Protein AF-H8KCB7-F1 (afdb_monomer_lite)

InterPro domains:
  IPR011990 Tetratricopeptide-like helical domain superfamily [G3DSA:1.25.40.10] (16-241)
  IPR011990 Tetratricopeptide-like helical domain superfamily [SSF48452] (129-213)
  IPR019734 Tetratricopeptide repeat [PF13181] (185-209)

Organism: Rickettsia montanensis (strain OSU 85-930) (NCBI:txid1105114)

Foldseek 3Di:
DDDDDPDDPPDDPPPPPPQAPCVVLVLLVQLLVLLVPDDLVPLVVSVVSNLVSCCVVDPCNVVSVVVVVVVVVVVVVVVVCVVPCVPVVVVVSVVSVVVSVVSNVVSCVCNLVVLLPDADDLPDDLSNLVSNLVSLVPHPPVVSCLVRNLVSLQSNLVVCVVVVVLVSNLVSLVVSCVSPVLPLVSLQVNLVSCVVVVNLVVSLVSCVSVVVVVSNVVSVVSCVVVPPPDPPPPPVCVVVPDDDDPPDPDDDDDDDDD

pLDDT: mean 76.18, std 21.09, range [24.88, 97.31]

Structure (mmCIF, N/CA/C/O backbone):
data_AF-H8KCB7-F1
#
_entry.id   AF-H8KCB7-F1
#
loop_
_atom_site.group_PDB
_atom_site.id
_atom_site.type_symbol
_atom_site.label_atom_id
_atom_site.label_alt_id
_atom_site.label_comp_id
_atom_site.label_asym_id
_atom_site.label_entity_id
_atom_site.label_seq_id
_atom_site.pdbx_PDB_ins_code
_atom_site.Cartn_x
_atom_site.Cartn_y
_atom_site.Cartn_z
_atom_site.occupancy
_atom_site.B_iso_or_equiv
_atom_site.auth_seq_id
_atom_site.auth_comp_id
_atom_site.auth_asym_id
_atom_site.auth_atom_id
_atom_site.pdbx_PDB_model_num
ATOM 1 N N . MET A 1 1 ? -63.007 8.732 10.278 1.00 35.31 1 MET A N 1
ATOM 2 C CA . MET A 1 1 ? -62.219 9.321 9.176 1.00 35.31 1 MET A CA 1
ATOM 3 C C . MET A 1 1 ? -60.780 8.834 9.346 1.00 35.31 1 MET A C 1
ATOM 5 O O . MET A 1 1 ? -60.110 9.285 10.262 1.00 35.31 1 MET A O 1
ATOM 9 N N . ARG A 1 2 ? -60.359 7.793 8.610 1.00 29.31 2 ARG A N 1
ATOM 10 C CA . ARG A 1 2 ? -58.994 7.235 8.692 1.00 29.31 2 ARG A CA 1
ATOM 11 C C . ARG A 1 2 ? -58.095 8.044 7.758 1.00 29.31 2 ARG A C 1
ATOM 13 O O . ARG A 1 2 ? -58.340 8.047 6.557 1.00 29.31 2 ARG A O 1
ATOM 20 N N . VAL A 1 3 ? -57.090 8.722 8.304 1.00 30.75 3 VAL A N 1
ATOM 21 C CA . VAL A 1 3 ? -56.022 9.344 7.513 1.00 30.75 3 VAL A CA 1
ATOM 22 C C . VAL A 1 3 ? -55.030 8.239 7.161 1.00 30.75 3 VAL A C 1
ATOM 24 O O . VAL A 1 3 ? -54.378 7.686 8.042 1.00 30.75 3 VAL A O 1
ATOM 27 N N . ILE A 1 4 ? -54.978 7.863 5.885 1.00 36.44 4 ILE A N 1
ATOM 28 C CA . ILE A 1 4 ? -53.967 6.948 5.351 1.00 36.44 4 ILE A CA 1
ATOM 29 C C . ILE A 1 4 ? -52.733 7.804 5.056 1.00 36.44 4 ILE A C 1
ATOM 31 O O . ILE A 1 4 ? -52.742 8.604 4.123 1.00 36.44 4 ILE A O 1
ATOM 35 N N . LEU A 1 5 ? -51.692 7.678 5.880 1.00 33.16 5 LEU A N 1
ATOM 36 C CA . LEU A 1 5 ? -50.380 8.249 5.588 1.00 33.16 5 LEU A CA 1
ATOM 37 C C . LEU A 1 5 ? -49.670 7.309 4.608 1.00 33.16 5 LEU A C 1
ATOM 39 O O . LEU A 1 5 ? -49.178 6.250 4.993 1.00 33.16 5 LEU A O 1
ATOM 43 N N . ASN A 1 6 ? -49.655 7.684 3.329 1.00 33.78 6 ASN A N 1
ATOM 44 C CA . ASN A 1 6 ? -48.832 7.025 2.320 1.00 33.78 6 ASN A CA 1
ATOM 45 C C . ASN A 1 6 ? -47.356 7.319 2.623 1.00 33.78 6 ASN A C 1
ATOM 47 O O . ASN A 1 6 ? -46.844 8.383 2.277 1.00 33.78 6 ASN A O 1
ATOM 51 N N . HIS A 1 7 ? -46.669 6.380 3.273 1.00 35.25 7 HIS A N 1
ATOM 52 C CA . HIS A 1 7 ? -45.214 6.398 3.363 1.00 35.25 7 HIS A CA 1
ATOM 53 C C . HIS A 1 7 ? -44.632 6.024 1.998 1.00 35.25 7 HIS A C 1
ATOM 55 O O . HIS A 1 7 ? -44.610 4.856 1.620 1.00 35.25 7 HIS A O 1
ATOM 61 N N . ILE A 1 8 ? -44.173 7.027 1.253 1.00 33.31 8 ILE A N 1
ATOM 62 C CA . ILE A 1 8 ? -43.295 6.817 0.102 1.00 33.31 8 ILE A CA 1
ATOM 63 C C . ILE A 1 8 ? -41.908 6.496 0.681 1.00 33.31 8 ILE A C 1
ATOM 65 O O . ILE A 1 8 ? -41.359 7.341 1.394 1.00 33.31 8 ILE A O 1
ATOM 69 N N . PRO A 1 9 ? -41.336 5.302 0.441 1.00 30.08 9 PRO A N 1
ATOM 70 C CA . PRO A 1 9 ? -39.981 5.017 0.876 1.00 30.08 9 PRO A CA 1
ATOM 71 C C . PRO A 1 9 ? -39.029 5.898 0.067 1.00 30.08 9 PRO A C 1
ATOM 73 O O . PRO A 1 9 ? -38.992 5.833 -1.161 1.00 30.08 9 PRO A O 1
ATOM 76 N N . ILE A 1 10 ? -38.280 6.748 0.765 1.00 34.78 10 ILE A N 1
ATOM 77 C CA . ILE A 1 10 ? -37.190 7.523 0.176 1.00 34.78 10 ILE A CA 1
ATOM 78 C C . ILE A 1 10 ? -36.118 6.509 -0.238 1.00 34.78 10 ILE A C 1
ATOM 80 O O . ILE A 1 10 ? -35.413 5.964 0.609 1.00 34.78 10 ILE A O 1
ATOM 84 N N . GLN A 1 11 ? -36.022 6.213 -1.535 1.00 30.20 11 GLN A N 1
ATOM 85 C CA . GLN A 1 11 ? -34.857 5.526 -2.081 1.00 30.20 11 GLN A CA 1
ATOM 86 C C . GLN A 1 11 ? -33.704 6.523 -2.112 1.00 30.20 11 GLN A C 1
ATOM 88 O O . GLN A 1 11 ? -33.702 7.470 -2.898 1.00 30.20 11 GLN A O 1
ATOM 93 N N . TYR A 1 12 ? -32.728 6.314 -1.233 1.00 31.31 12 TYR A N 1
ATOM 94 C CA . TYR A 1 12 ? -31.444 6.984 -1.354 1.00 31.31 12 TYR A CA 1
ATOM 95 C C . TYR A 1 12 ? -30.712 6.408 -2.571 1.00 31.31 12 TYR A C 1
ATOM 97 O O . TYR A 1 12 ? -30.693 5.183 -2.727 1.00 31.31 12 TYR A O 1
ATOM 105 N N . PRO A 1 13 ? -30.111 7.248 -3.433 1.00 29.48 13 PRO A N 1
ATOM 106 C CA . PRO A 1 13 ? -29.207 6.743 -4.452 1.00 29.48 13 PRO A CA 1
ATOM 107 C C . PRO A 1 13 ? -28.098 5.970 -3.739 1.00 29.48 13 PRO A C 1
ATOM 109 O O . PRO A 1 13 ? -27.498 6.478 -2.788 1.00 29.48 13 PRO A O 1
ATOM 112 N N . ALA A 1 14 ? -27.868 4.727 -4.161 1.00 34.78 14 ALA A N 1
ATOM 113 C CA . ALA A 1 14 ? -26.708 3.972 -3.730 1.00 34.78 14 ALA A CA 1
ATOM 114 C C . ALA A 1 14 ? -25.479 4.773 -4.166 1.00 34.78 14 ALA A C 1
ATOM 116 O O . ALA A 1 14 ? -25.129 4.809 -5.342 1.00 34.78 14 ALA A O 1
ATOM 117 N N . ILE A 1 15 ? -24.866 5.482 -3.221 1.00 34.47 15 ILE A N 1
ATOM 118 C CA . ILE A 1 15 ? -23.489 5.918 -3.383 1.00 34.47 15 ILE A CA 1
ATOM 119 C C . ILE A 1 15 ? -22.736 4.599 -3.500 1.00 34.47 15 ILE A C 1
ATOM 121 O O . ILE A 1 15 ? -22.718 3.834 -2.533 1.00 34.47 15 ILE A O 1
ATOM 125 N N . GLU A 1 16 ? -22.192 4.295 -4.678 1.00 35.88 16 GLU A N 1
ATOM 126 C CA . GLU A 1 16 ? -21.156 3.276 -4.816 1.00 35.88 16 GLU A CA 1
ATOM 127 C C . GLU A 1 16 ? -19.992 3.729 -3.931 1.00 35.88 16 GLU A C 1
ATOM 129 O O . GLU A 1 16 ? -19.068 4.419 -4.352 1.00 35.88 16 GLU A O 1
ATOM 134 N N . LYS A 1 17 ? -20.082 3.416 -2.635 1.00 47.12 17 LYS A N 1
ATOM 135 C CA . LYS A 1 17 ? -18.934 3.394 -1.753 1.00 47.12 17 LYS A CA 1
ATOM 136 C C . LYS A 1 17 ? -18.062 2.312 -2.357 1.00 47.12 17 LYS A C 1
ATOM 138 O O . LYS A 1 17 ? -18.394 1.134 -2.255 1.00 47.12 17 LYS A O 1
ATOM 143 N N . THR A 1 18 ? -16.979 2.713 -3.007 1.00 47.78 18 THR A N 1
ATOM 144 C CA . THR A 1 18 ? -15.835 1.832 -3.207 1.00 47.78 18 THR A CA 1
ATOM 145 C C . THR A 1 18 ? -15.478 1.298 -1.825 1.00 47.78 18 THR A C 1
ATOM 147 O O . THR A 1 18 ? -14.988 2.042 -0.973 1.00 47.78 18 THR A O 1
ATOM 150 N N . LEU A 1 19 ? -15.888 0.061 -1.552 1.00 64.69 19 LEU A N 1
ATOM 151 C CA . LEU A 1 19 ? -15.690 -0.576 -0.263 1.00 64.69 19 LEU A CA 1
ATOM 152 C C . LEU A 1 19 ? -14.177 -0.717 -0.090 1.00 64.69 19 LEU A C 1
ATOM 154 O O . LEU A 1 19 ? -13.527 -1.316 -0.947 1.00 64.69 19 LEU A O 1
ATOM 158 N N . SER A 1 20 ? -13.615 -0.102 0.955 1.00 78.25 20 SER A N 1
ATOM 159 C CA . SER A 1 20 ? -12.175 -0.198 1.211 1.00 78.25 20 SER A CA 1
ATOM 160 C C . SER A 1 20 ? -11.787 -1.667 1.320 1.00 78.25 20 SER A C 1
ATOM 162 O O . SER A 1 20 ? -12.493 -2.456 1.951 1.00 78.25 20 SER A O 1
ATOM 164 N N . CYS A 1 21 ? -10.633 -2.026 0.764 1.00 82.00 21 CYS A N 1
ATOM 165 C CA . CYS A 1 21 ? -10.101 -3.378 0.888 1.00 82.00 21 CYS A CA 1
ATOM 166 C C . CYS A 1 21 ? -9.713 -3.729 2.338 1.00 82.00 21 CYS A C 1
ATOM 168 O O . CYS A 1 21 ? -9.466 -4.893 2.646 1.00 82.00 21 CYS A O 1
ATOM 170 N N . PHE A 1 22 ? -9.676 -2.732 3.230 1.00 87.25 22 PHE A N 1
ATOM 171 C CA . PHE A 1 22 ? -9.300 -2.865 4.633 1.00 87.25 22 PHE A CA 1
ATOM 172 C C . PHE A 1 22 ? -10.365 -2.269 5.566 1.00 87.25 22 PHE A C 1
ATOM 174 O O . PHE A 1 22 ? -10.071 -1.425 6.413 1.00 87.25 22 PHE A O 1
ATOM 181 N N . GLU A 1 23 ? -11.615 -2.716 5.436 1.00 82.31 23 GLU A N 1
ATOM 182 C CA . GLU A 1 23 ? -12.752 -2.206 6.219 1.00 82.31 23 GLU A CA 1
ATOM 183 C C . GLU A 1 23 ? -12.512 -2.242 7.743 1.00 82.31 23 GLU A C 1
ATOM 185 O O . GLU A 1 23 ? -12.810 -1.273 8.442 1.00 82.31 23 GLU A O 1
ATOM 190 N N . GLY A 1 24 ? -11.858 -3.291 8.257 1.00 83.06 24 GLY A N 1
ATOM 191 C CA . GLY A 1 24 ? -11.476 -3.370 9.673 1.00 83.06 24 GLY A CA 1
ATOM 192 C C . GLY A 1 24 ? -10.460 -2.301 10.103 1.00 83.06 24 GLY A C 1
ATOM 193 O O . GLY A 1 24 ? -10.573 -1.744 11.195 1.00 83.06 24 GLY A O 1
ATOM 194 N N . LEU A 1 25 ? -9.497 -1.946 9.243 1.00 87.06 25 LEU A N 1
ATOM 195 C CA . LEU A 1 25 ? -8.564 -0.844 9.519 1.00 87.06 25 LEU A CA 1
ATOM 196 C C . LEU A 1 25 ? -9.267 0.512 9.457 1.00 87.06 25 LEU A C 1
ATOM 198 O O . LEU A 1 25 ? -8.974 1.384 10.275 1.00 87.06 25 LEU A O 1
ATOM 202 N N . ALA A 1 26 ? -10.223 0.680 8.539 1.00 86.00 26 ALA A N 1
ATOM 203 C CA . ALA A 1 26 ? -11.048 1.881 8.473 1.00 86.00 26 ALA A CA 1
ATOM 204 C C . ALA A 1 26 ? -11.853 2.077 9.769 1.00 86.00 26 ALA A C 1
ATOM 206 O O . ALA A 1 26 ? -11.832 3.169 10.337 1.00 86.00 26 ALA A O 1
ATOM 207 N N . GLN A 1 27 ? -12.468 1.008 10.285 1.00 84.31 27 GLN A N 1
ATOM 208 C CA . GLN A 1 27 ? -13.170 1.021 11.570 1.00 84.31 27 GLN A CA 1
ATOM 209 C C . GLN A 1 27 ? -12.240 1.393 12.733 1.00 84.31 27 GLN A C 1
ATOM 211 O O . GLN A 1 27 ? -12.550 2.286 13.524 1.00 84.31 27 GLN A O 1
ATOM 216 N N . LEU A 1 28 ? -11.083 0.734 12.839 1.00 85.94 28 LEU A N 1
ATOM 217 C CA . LEU A 1 28 ? -10.114 1.003 13.905 1.00 85.94 28 LEU A CA 1
ATOM 218 C C . LEU A 1 28 ? -9.571 2.440 13.841 1.00 85.94 28 LEU A C 1
ATOM 220 O O . LEU A 1 28 ? -9.415 3.082 14.879 1.00 85.94 28 LEU A O 1
ATOM 224 N N . SER A 1 29 ? -9.355 2.976 12.637 1.00 87.06 29 SER A N 1
ATOM 225 C CA . SER A 1 29 ? -8.961 4.372 12.429 1.00 87.06 29 SER A CA 1
ATOM 226 C C . SER A 1 29 ? -10.055 5.359 12.846 1.00 87.06 29 SER A C 1
ATOM 228 O O . SER A 1 29 ? -9.730 6.421 13.376 1.00 87.06 29 SER A O 1
ATOM 230 N N . GLU A 1 30 ? -11.333 5.040 12.616 1.00 87.12 30 GLU A N 1
ATOM 231 C CA . GLU A 1 30 ? -12.458 5.863 13.081 1.00 87.12 30 GLU A CA 1
ATOM 232 C C . GLU A 1 30 ? -12.510 5.889 14.613 1.00 87.12 30 GLU A C 1
ATOM 234 O O . GLU A 1 30 ? -12.615 6.964 15.209 1.00 87.12 30 GLU A O 1
ATOM 239 N N . PHE A 1 31 ? -12.351 4.735 15.268 1.00 86.50 31 PHE A N 1
ATOM 240 C CA . PHE A 1 31 ? -12.286 4.683 16.728 1.00 86.50 31 PHE A CA 1
ATOM 241 C C . PHE A 1 31 ? -11.098 5.464 17.291 1.00 86.50 31 PHE A C 1
ATOM 243 O O . PHE A 1 31 ? -11.261 6.217 18.252 1.00 86.50 31 PHE A O 1
ATOM 250 N N . GLN A 1 32 ? -9.918 5.339 16.676 1.00 87.31 32 GLN A N 1
ATOM 251 C CA . GLN A 1 32 ? -8.737 6.089 17.093 1.00 87.31 32 GLN A CA 1
ATOM 252 C C . GLN A 1 32 ? -8.988 7.603 17.026 1.00 87.31 32 GLN A C 1
ATOM 254 O O . GLN A 1 32 ? -8.651 8.328 17.961 1.00 87.31 32 GLN A O 1
ATOM 259 N N . ALA A 1 33 ? -9.628 8.088 15.957 1.00 88.19 33 ALA A N 1
ATOM 260 C CA . ALA A 1 33 ? -9.954 9.503 15.800 1.00 88.19 33 ALA A CA 1
ATOM 261 C C . ALA A 1 33 ? -10.947 10.006 16.863 1.00 88.19 33 ALA A C 1
ATOM 263 O O . ALA A 1 33 ? -10.799 11.124 17.359 1.00 88.19 33 ALA A O 1
ATOM 264 N N . ILE A 1 34 ? -11.936 9.190 17.241 1.00 88.38 34 ILE A N 1
ATOM 265 C CA . ILE A 1 34 ? -12.887 9.521 18.314 1.00 88.38 34 ILE A CA 1
ATOM 266 C C . ILE A 1 34 ? -12.153 9.667 19.654 1.00 88.38 34 ILE A C 1
ATOM 268 O O . ILE A 1 34 ? -12.343 10.658 20.360 1.00 88.38 34 ILE A O 1
ATOM 272 N N . ILE A 1 35 ? -11.266 8.724 19.982 1.00 86.62 35 ILE A N 1
ATOM 273 C CA . ILE A 1 35 ? -10.511 8.745 21.243 1.00 86.62 35 ILE A CA 1
ATOM 274 C C . ILE A 1 35 ? -9.518 9.909 21.290 1.00 86.62 35 ILE A C 1
ATOM 276 O O . ILE A 1 35 ? -9.406 10.561 22.327 1.00 86.62 35 ILE A O 1
ATOM 280 N N . LEU A 1 36 ? -8.819 10.212 20.192 1.00 85.06 36 LEU A N 1
ATOM 281 C CA . LEU A 1 36 ? -7.860 11.323 20.138 1.00 85.06 36 LEU A CA 1
ATOM 282 C C . LEU A 1 36 ? -8.526 12.694 20.311 1.00 85.06 36 LEU A C 1
ATOM 284 O O . LEU A 1 36 ? -7.914 13.605 20.862 1.00 85.06 36 LEU A O 1
ATOM 288 N N . ASN A 1 37 ? -9.784 12.835 19.890 1.00 84.25 37 ASN A N 1
ATOM 289 C CA . ASN A 1 37 ? -10.558 14.066 20.051 1.00 84.25 37 ASN A CA 1
ATOM 290 C C . ASN A 1 37 ? -11.249 14.185 21.422 1.00 84.25 37 ASN A C 1
ATOM 292 O O . ASN A 1 37 ? -12.025 15.122 21.635 1.00 84.25 37 ASN A O 1
ATOM 296 N N . LYS A 1 38 ? -10.992 13.263 22.364 1.00 82.31 38 LYS A N 1
ATOM 297 C CA . LYS A 1 38 ? -11.615 13.307 23.690 1.00 82.31 38 LYS A CA 1
ATOM 298 C C . LYS A 1 38 ? -11.256 14.599 24.423 1.00 82.31 38 LYS A C 1
ATOM 300 O O . LYS A 1 38 ? -10.091 14.957 24.576 1.00 82.31 38 LYS A O 1
ATOM 305 N N . GLN A 1 39 ? -12.275 15.272 24.940 1.00 73.69 39 GLN A N 1
ATOM 306 C CA . GLN A 1 39 ? -12.105 16.341 25.918 1.00 73.69 39 GLN A CA 1
ATOM 307 C C . GLN A 1 39 ? -12.371 15.763 27.308 1.00 73.69 39 GLN A C 1
ATOM 309 O O . GLN A 1 39 ? -13.311 14.987 27.481 1.00 73.69 39 GLN A O 1
ATOM 314 N N . ALA A 1 40 ? -11.559 16.135 28.302 1.00 63.97 40 ALA A N 1
ATOM 315 C CA . ALA A 1 40 ? -11.636 15.570 29.655 1.00 63.97 40 ALA A CA 1
ATOM 316 C C . ALA A 1 40 ? -13.019 15.745 30.320 1.00 63.97 40 ALA A C 1
ATOM 318 O O . ALA A 1 40 ? -13.399 14.959 31.178 1.00 63.97 40 ALA A O 1
ATOM 319 N N . ASN A 1 41 ? -13.789 16.748 29.895 1.00 67.50 41 ASN A N 1
ATOM 320 C CA . ASN A 1 41 ? -15.139 17.052 30.369 1.00 67.50 41 ASN A CA 1
ATOM 321 C C . ASN A 1 41 ? -16.270 16.416 29.530 1.00 67.50 41 ASN A C 1
ATOM 323 O O . ASN A 1 41 ? -17.435 16.652 29.834 1.00 67.50 41 ASN A O 1
ATOM 327 N N . ASN A 1 42 ? -15.966 15.632 28.486 1.00 79.19 42 ASN A N 1
ATOM 328 C CA . ASN A 1 42 ? -16.964 15.053 27.573 1.00 79.19 42 ASN A CA 1
ATOM 329 C C . ASN A 1 42 ? -16.754 13.545 27.320 1.00 79.19 42 ASN A C 1
ATOM 331 O O . ASN A 1 42 ? -16.929 13.050 26.207 1.00 79.19 42 ASN A O 1
ATOM 335 N N . LEU A 1 43 ? -16.368 12.789 28.352 1.00 82.44 43 LEU A N 1
ATOM 336 C CA . LEU A 1 43 ? -16.110 11.345 28.232 1.00 82.44 43 LEU A CA 1
ATOM 337 C C . LEU A 1 43 ? -17.366 10.559 27.812 1.00 82.44 43 LEU A C 1
ATOM 339 O O . LEU A 1 43 ? -17.287 9.644 26.996 1.00 82.44 43 LEU A O 1
ATOM 343 N N . ILE A 1 44 ? -18.540 10.964 28.300 1.00 81.69 44 ILE A N 1
ATOM 344 C CA . ILE A 1 44 ? -19.829 10.365 27.926 1.00 81.69 44 ILE A CA 1
ATOM 345 C C . ILE A 1 44 ? -20.106 10.537 26.426 1.00 81.69 44 ILE A C 1
ATOM 347 O O . ILE A 1 44 ? -20.500 9.584 25.754 1.00 81.69 44 ILE A O 1
ATOM 351 N N . GLY A 1 45 ? -19.879 11.738 25.882 1.00 83.62 45 GLY A N 1
ATOM 352 C CA . GLY A 1 45 ? -20.057 11.999 24.455 1.00 83.62 45 GLY A CA 1
ATOM 353 C C . GLY A 1 45 ? -19.130 11.145 23.590 1.00 83.62 45 GLY A C 1
ATOM 354 O O . GLY A 1 45 ? -19.569 10.609 22.575 1.00 83.62 45 GLY A O 1
ATOM 355 N N . VAL A 1 46 ? -17.884 10.945 24.031 1.00 86.69 46 VAL A N 1
ATOM 356 C CA . VAL A 1 46 ? -16.916 10.054 23.368 1.00 86.69 46 VAL A CA 1
ATOM 357 C C . VAL A 1 46 ? -17.419 8.607 23.352 1.00 86.69 46 VAL A C 1
ATOM 359 O O . VAL A 1 46 ? -17.365 7.957 22.313 1.00 86.69 46 VAL A O 1
ATOM 362 N N . ILE A 1 47 ? -17.979 8.105 24.458 1.00 86.31 47 ILE A N 1
ATOM 363 C CA . ILE A 1 47 ? -18.540 6.743 24.519 1.00 86.31 47 ILE A CA 1
ATOM 364 C C . ILE A 1 47 ? -19.712 6.577 23.549 1.00 86.31 47 ILE A C 1
ATOM 366 O O . ILE A 1 47 ? -19.789 5.565 22.853 1.00 86.31 47 ILE A O 1
ATOM 370 N N . PHE A 1 48 ? -20.602 7.566 23.446 1.00 87.00 48 PHE A N 1
ATOM 371 C CA . PHE A 1 48 ? -21.678 7.513 22.455 1.00 87.00 48 PHE A CA 1
ATOM 372 C C . PHE A 1 48 ? -21.151 7.518 21.023 1.00 87.00 48 PHE A C 1
ATOM 374 O O . PHE A 1 48 ? -21.639 6.740 20.213 1.00 87.00 48 PHE A O 1
ATOM 381 N N . GLN A 1 49 ? -20.120 8.308 20.720 1.00 89.38 49 GLN A N 1
ATOM 382 C CA . GLN A 1 49 ? -19.475 8.278 19.405 1.00 89.38 49 GLN A CA 1
ATOM 383 C C . GLN A 1 49 ? -18.841 6.912 19.104 1.00 89.38 49 GLN A C 1
ATOM 385 O O . GLN A 1 49 ? -18.951 6.424 17.980 1.00 89.38 49 GLN A O 1
ATOM 390 N N . ILE A 1 50 ? -18.222 6.267 20.102 1.00 88.38 50 ILE A N 1
ATOM 391 C CA . ILE A 1 50 ? -17.706 4.896 19.973 1.00 88.38 50 ILE A CA 1
ATOM 392 C C . ILE A 1 50 ? -18.856 3.929 19.663 1.00 88.38 50 ILE A C 1
ATOM 394 O O . ILE A 1 50 ? -18.750 3.164 18.708 1.00 88.38 50 ILE A O 1
ATOM 398 N N . LEU A 1 51 ? -19.965 3.978 20.410 1.00 87.44 51 LEU A N 1
ATOM 399 C CA . LEU A 1 51 ? -21.138 3.127 20.167 1.00 87.44 51 LEU A CA 1
ATOM 400 C C . LEU A 1 51 ? -21.747 3.359 18.779 1.00 87.44 51 LEU A C 1
ATOM 402 O O . LEU A 1 51 ? -22.034 2.392 18.078 1.00 87.44 51 LEU A O 1
ATOM 406 N N . ASP A 1 52 ? -21.891 4.619 18.366 1.00 88.50 52 ASP A N 1
ATOM 407 C CA . ASP A 1 52 ? -22.416 4.989 17.051 1.00 88.50 52 ASP A CA 1
ATOM 408 C C . ASP A 1 52 ? -21.495 4.472 15.927 1.00 88.50 52 ASP A C 1
ATOM 410 O O . ASP A 1 52 ? -21.973 4.067 14.869 1.00 88.50 52 ASP A O 1
ATOM 414 N N . SER A 1 53 ? -20.175 4.441 16.144 1.00 87.38 53 SER A N 1
ATOM 415 C CA . SER A 1 53 ? -19.231 3.829 15.205 1.00 87.38 53 SER A CA 1
ATOM 416 C C . SER A 1 53 ? -19.321 2.293 15.219 1.00 87.38 53 SER A C 1
ATOM 418 O O . SER A 1 53 ? -19.437 1.691 14.154 1.00 87.38 53 SER A O 1
ATOM 420 N N . ILE A 1 54 ? -19.409 1.635 16.385 1.00 84.75 54 ILE A N 1
ATOM 421 C CA . ILE A 1 54 ? -19.615 0.173 16.472 1.00 84.75 54 ILE A CA 1
ATOM 422 C C . ILE A 1 54 ? -20.901 -0.242 15.738 1.00 84.75 54 ILE A C 1
ATOM 424 O O . ILE A 1 54 ? -20.894 -1.235 15.012 1.00 84.75 54 ILE A O 1
ATOM 428 N N . GLU A 1 55 ? -21.989 0.523 15.872 1.00 86.31 55 GLU A N 1
ATOM 429 C CA . GLU A 1 55 ? -23.266 0.254 15.198 1.00 86.31 55 GLU A CA 1
ATOM 430 C C . GLU A 1 55 ? -23.146 0.236 13.662 1.00 86.31 55 GLU A C 1
ATOM 432 O O . GLU A 1 55 ? -23.874 -0.506 12.996 1.00 86.31 55 GLU A O 1
ATOM 437 N N . LYS A 1 56 ? -22.223 1.015 13.079 1.00 85.19 56 LYS A N 1
ATOM 438 C CA . LYS A 1 56 ? -22.001 1.041 11.622 1.00 85.19 56 LYS A CA 1
ATOM 439 C C . LYS A 1 56 ? -21.417 -0.267 11.098 1.00 85.19 56 LYS A C 1
ATOM 441 O O . LYS A 1 56 ? -21.799 -0.681 10.008 1.00 85.19 56 LYS A O 1
ATOM 446 N N . PHE A 1 57 ? -20.514 -0.882 11.859 1.00 79.69 57 PHE A N 1
ATOM 447 C CA . PHE A 1 57 ? -19.713 -2.033 11.426 1.00 79.69 57 PHE A CA 1
ATOM 448 C C . PHE A 1 57 ? -20.195 -3.373 11.998 1.00 79.69 57 PHE A C 1
ATOM 450 O O . PHE A 1 57 ? -19.736 -4.425 11.567 1.00 79.69 57 PHE A O 1
ATOM 457 N N . THR A 1 58 ? -21.094 -3.366 12.985 1.00 80.44 58 THR A N 1
ATOM 458 C CA . THR A 1 58 ? -21.641 -4.596 13.571 1.00 80.44 58 THR A CA 1
ATOM 459 C C . THR A 1 58 ? -22.876 -5.099 12.826 1.00 80.44 58 THR A C 1
ATOM 461 O O . THR A 1 58 ? -23.802 -4.343 12.522 1.00 80.44 58 THR A O 1
ATOM 464 N N . ASP A 1 59 ? -22.953 -6.415 12.642 1.00 81.94 59 ASP A N 1
ATOM 465 C CA . ASP A 1 59 ? -24.171 -7.076 12.166 1.00 81.94 59 ASP A CA 1
ATOM 466 C C . ASP A 1 59 ? -25.287 -7.063 13.225 1.00 81.94 59 ASP A C 1
ATOM 468 O O . ASP A 1 59 ? -26.475 -7.105 12.902 1.00 81.94 59 ASP A O 1
ATOM 472 N N . ASN A 1 60 ? -24.931 -6.960 14.512 1.00 85.50 60 ASN A N 1
ATOM 473 C CA . ASN A 1 60 ? -25.875 -7.031 15.625 1.00 85.50 60 ASN A CA 1
ATOM 474 C C . ASN A 1 60 ? -26.258 -5.644 16.162 1.00 85.50 60 ASN A C 1
ATOM 476 O O . ASN A 1 60 ? -26.087 -5.324 17.342 1.00 85.50 60 ASN A O 1
ATOM 480 N N . LYS A 1 61 ? -26.812 -4.812 15.276 1.00 87.06 61 LYS A N 1
ATOM 481 C CA . LYS A 1 61 ? -27.283 -3.458 15.613 1.00 87.06 61 LYS A CA 1
ATOM 482 C C . LYS A 1 61 ? -28.233 -3.409 16.821 1.00 87.06 61 LYS A C 1
ATOM 484 O O . LYS A 1 61 ? -28.042 -2.527 17.659 1.00 87.06 61 LYS A O 1
ATOM 489 N N . PRO A 1 62 ? -29.197 -4.344 16.992 1.00 88.12 62 PRO A N 1
ATOM 490 C CA . PRO A 1 62 ? -30.113 -4.307 18.134 1.00 88.12 62 PRO A CA 1
ATOM 491 C C . PRO A 1 62 ? -29.407 -4.357 19.494 1.00 88.12 62 PRO A C 1
ATOM 493 O O . PRO A 1 62 ? -29.840 -3.691 20.432 1.00 88.12 62 PRO A O 1
ATOM 496 N N . VAL A 1 63 ? -28.306 -5.107 19.610 1.00 84.88 63 VAL A N 1
ATOM 497 C CA . VAL A 1 63 ? -27.545 -5.201 20.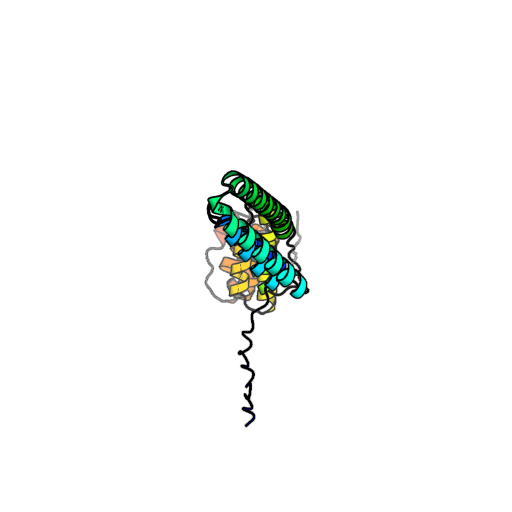865 1.00 84.88 63 VAL A CA 1
ATOM 498 C C . VAL A 1 63 ? -26.856 -3.878 21.197 1.00 84.88 63 VAL A C 1
ATOM 500 O O . VAL A 1 63 ? -26.950 -3.413 22.333 1.00 84.88 63 VAL A O 1
ATOM 503 N N . ILE A 1 64 ? -26.228 -3.222 20.216 1.00 84.56 64 ILE A N 1
ATOM 504 C CA . ILE A 1 64 ? -25.595 -1.911 20.435 1.00 84.56 64 ILE A CA 1
ATOM 505 C C . ILE A 1 64 ? -26.632 -0.850 20.800 1.00 84.56 64 ILE A C 1
ATOM 507 O O . ILE A 1 64 ? -26.431 -0.087 21.746 1.00 84.56 64 ILE A O 1
ATOM 511 N N . GLN A 1 65 ? -27.779 -0.851 20.123 1.00 84.94 65 GLN A N 1
ATOM 512 C CA . GLN A 1 65 ? -28.890 0.047 20.437 1.00 84.94 65 GLN A CA 1
ATOM 513 C C . GLN A 1 65 ? -29.432 -0.182 21.857 1.00 84.94 65 GLN A C 1
ATOM 515 O O . GLN A 1 65 ? -29.742 0.784 22.557 1.00 84.94 65 GLN A O 1
ATOM 520 N N . ALA A 1 66 ? -29.497 -1.436 22.319 1.00 84.62 66 ALA A N 1
ATOM 521 C CA . ALA A 1 66 ? -29.899 -1.763 23.685 1.00 84.62 66 ALA A CA 1
ATOM 522 C C . ALA A 1 66 ? -28.892 -1.236 24.722 1.00 84.62 66 ALA A C 1
ATOM 524 O O . ALA A 1 66 ? -29.301 -0.595 25.691 1.00 84.62 66 ALA A O 1
ATOM 525 N N . TYR A 1 67 ? -27.585 -1.422 24.503 1.00 85.38 67 TYR A N 1
ATOM 526 C CA . TYR A 1 67 ? -26.557 -0.849 25.381 1.00 85.38 67 TYR A CA 1
ATOM 527 C C . TYR A 1 67 ? -26.620 0.676 25.417 1.00 85.38 67 TYR A C 1
ATOM 529 O O . TYR A 1 67 ? -26.606 1.274 26.493 1.00 85.38 67 TYR A O 1
ATOM 537 N N . ARG A 1 68 ? -26.778 1.308 24.250 1.00 86.56 68 ARG A N 1
ATOM 538 C CA . ARG A 1 68 ? -26.950 2.758 24.121 1.00 86.56 68 ARG A CA 1
ATOM 539 C C . ARG A 1 68 ? -28.168 3.254 24.898 1.00 86.56 68 ARG A C 1
ATOM 541 O O . ARG A 1 68 ? -28.113 4.316 25.518 1.00 86.56 68 ARG A O 1
ATOM 548 N N . TYR A 1 69 ? -29.271 2.511 24.864 1.00 87.62 69 TYR A N 1
ATOM 549 C CA . TYR A 1 69 ? -30.484 2.846 25.603 1.00 87.62 69 TYR A CA 1
ATOM 550 C C . TYR A 1 69 ? -30.279 2.746 27.120 1.00 87.62 69 TYR A C 1
ATOM 552 O O . TYR A 1 69 ? -30.582 3.701 27.834 1.00 87.62 69 TYR A O 1
ATOM 560 N N . VAL A 1 70 ? -29.718 1.635 27.606 1.00 86.00 70 VAL A N 1
ATOM 561 C CA . VAL A 1 70 ? -29.462 1.424 29.041 1.00 86.00 70 VAL A CA 1
ATOM 562 C C . VAL A 1 70 ? -28.495 2.474 29.587 1.00 86.00 70 VAL A C 1
ATOM 564 O O . VAL A 1 70 ? -28.782 3.079 30.618 1.00 86.00 70 VAL A O 1
ATOM 567 N N . LEU A 1 71 ? -27.409 2.765 28.866 1.00 84.25 71 LEU A N 1
ATOM 568 C CA . LEU A 1 71 ? -26.448 3.796 29.259 1.00 84.25 71 LEU A CA 1
ATOM 569 C C . LEU A 1 71 ? -27.111 5.181 29.347 1.00 84.25 71 LEU A C 1
ATOM 571 O O . LEU A 1 71 ? -26.903 5.912 30.311 1.00 84.25 71 LEU A O 1
ATOM 575 N N . ASN A 1 72 ? -27.971 5.529 28.382 1.00 84.31 72 ASN A N 1
ATOM 576 C CA . ASN A 1 72 ? -28.738 6.779 28.423 1.00 84.31 72 ASN A CA 1
ATOM 577 C C . ASN A 1 72 ? -29.660 6.874 29.645 1.00 84.31 72 ASN A C 1
ATOM 579 O O . ASN A 1 72 ? -29.818 7.960 30.203 1.00 84.31 72 ASN A O 1
ATOM 583 N N . LEU A 1 73 ? -30.291 5.768 30.050 1.00 83.62 73 LEU A N 1
ATOM 584 C CA . LEU A 1 73 ? -31.112 5.742 31.261 1.00 83.62 73 LEU A CA 1
ATOM 585 C C . LEU A 1 73 ? -30.262 5.966 32.513 1.00 83.62 73 LEU A C 1
ATOM 587 O O . LEU A 1 73 ? -30.613 6.822 33.319 1.00 83.62 73 LEU A O 1
ATOM 591 N N . GLN A 1 74 ? -29.131 5.268 32.631 1.00 81.44 74 GLN A N 1
ATOM 592 C CA . GLN A 1 74 ? -28.209 5.410 33.762 1.00 81.44 74 GLN A CA 1
ATOM 593 C C . GLN A 1 74 ? -27.667 6.840 33.888 1.00 81.44 74 GLN A C 1
ATOM 595 O O . GLN A 1 74 ? -27.642 7.396 34.980 1.00 81.44 74 GLN A O 1
ATOM 600 N N . ILE A 1 75 ? -27.295 7.476 32.772 1.00 77.62 75 ILE A N 1
ATOM 601 C CA . ILE A 1 75 ? -26.828 8.872 32.768 1.00 77.62 75 ILE A CA 1
ATOM 602 C C . ILE A 1 75 ? -27.940 9.827 33.210 1.00 77.62 75 ILE A C 1
ATOM 604 O O . ILE A 1 75 ? -27.697 10.713 34.026 1.00 77.62 75 ILE A O 1
ATOM 608 N N . LYS A 1 76 ? -29.167 9.649 32.699 1.00 79.88 76 LYS A N 1
ATOM 609 C CA . LYS A 1 76 ? -30.316 10.468 33.117 1.00 79.88 76 LYS A CA 1
ATOM 610 C C . LYS A 1 76 ? -30.595 10.320 34.607 1.00 79.88 76 LYS A C 1
ATOM 612 O O . LYS A 1 76 ? -30.837 11.319 35.276 1.00 79.88 76 LYS A O 1
ATOM 617 N N . GLU A 1 77 ? -30.544 9.098 35.121 1.00 78.12 77 GLU A N 1
ATOM 618 C CA . GLU A 1 77 ? -30.708 8.831 36.546 1.00 78.12 77 GLU A CA 1
ATOM 619 C C . GLU A 1 77 ? -29.623 9.531 37.375 1.00 78.12 77 GLU A C 1
ATOM 621 O O . GLU A 1 77 ? -29.954 10.272 38.294 1.00 78.12 77 GLU A O 1
ATOM 626 N N . LEU A 1 78 ? -28.346 9.408 36.999 1.00 71.50 78 LEU A N 1
ATOM 627 C CA . LEU A 1 78 ? -27.239 10.098 37.671 1.00 71.50 78 LEU A CA 1
ATOM 628 C C . LEU A 1 78 ? -27.387 11.630 37.639 1.00 71.50 78 LEU A C 1
ATOM 630 O O . LEU A 1 78 ? -27.135 12.277 38.652 1.00 71.50 78 LEU A O 1
ATOM 634 N N . SER A 1 79 ? -27.858 12.204 36.524 1.00 71.06 79 SER A N 1
ATOM 635 C CA . SER A 1 79 ? -28.088 13.655 36.399 1.00 71.06 79 SER A CA 1
ATOM 636 C C . SER A 1 79 ? -29.165 14.191 37.352 1.00 71.06 79 SER A C 1
ATOM 638 O O . SER A 1 79 ? -29.086 15.329 37.802 1.00 71.06 79 SER A O 1
ATOM 640 N N . LEU A 1 80 ? -30.149 13.366 37.732 1.00 72.12 80 LEU A N 1
ATOM 641 C CA . LEU A 1 80 ? -31.174 13.742 38.716 1.00 72.12 80 LEU A CA 1
ATOM 642 C C . LEU A 1 80 ? -30.609 13.836 40.142 1.00 72.12 80 LEU A C 1
ATOM 644 O O . LEU A 1 80 ? -31.197 14.502 40.992 1.00 72.12 80 LEU A O 1
ATOM 648 N N . PHE A 1 81 ? -29.477 13.179 40.401 1.00 66.69 81 PHE A N 1
ATOM 649 C CA . PHE A 1 81 ? -28.805 13.154 41.699 1.00 66.69 81 PHE A CA 1
ATOM 650 C C . PHE A 1 81 ? -27.558 14.055 41.765 1.00 66.69 81 PHE A C 1
ATOM 652 O O . PHE A 1 81 ? -26.934 14.120 42.827 1.00 66.69 81 PHE A O 1
ATOM 659 N N . GLU A 1 82 ? -27.205 14.776 40.690 1.00 61.25 82 GLU A N 1
ATOM 660 C CA . GLU A 1 82 ? -26.022 15.660 40.633 1.00 61.25 82 GLU A CA 1
ATOM 661 C C . GLU A 1 82 ? -26.006 16.717 41.752 1.00 61.25 82 GLU A C 1
ATOM 663 O O . GLU A 1 82 ? -24.945 16.998 42.308 1.00 61.25 82 GLU A O 1
ATOM 668 N N . GLU A 1 83 ? -27.168 17.249 42.152 1.00 56.72 83 GLU A N 1
ATOM 669 C CA . GLU A 1 83 ? -27.280 18.200 43.274 1.00 56.72 83 GLU A CA 1
ATOM 670 C C . GLU A 1 83 ? -26.984 17.572 44.649 1.00 56.72 83 GLU A C 1
ATOM 672 O O . GLU A 1 83 ? -26.638 18.289 45.588 1.00 56.72 83 GLU A O 1
ATOM 677 N N . MET A 1 84 ? -27.099 16.246 44.792 1.00 58.19 84 MET A N 1
ATOM 678 C CA . MET A 1 84 ? -26.960 15.549 46.077 1.00 58.19 84 MET A CA 1
ATOM 679 C C . MET A 1 84 ? -25.627 14.808 46.255 1.00 58.19 84 MET A C 1
ATOM 681 O O . MET A 1 84 ? -25.248 14.531 47.394 1.00 58.19 84 MET A O 1
ATOM 685 N N . LEU A 1 85 ? -24.913 14.459 45.178 1.00 56.53 85 LEU A N 1
ATOM 686 C CA . LEU A 1 85 ? -23.765 13.545 45.244 1.00 56.53 85 LEU A CA 1
ATOM 687 C C . LEU A 1 85 ? -22.636 13.945 44.273 1.00 56.53 85 LEU A C 1
ATOM 689 O O . LEU A 1 85 ? -22.428 13.335 43.225 1.00 56.53 85 LEU A O 1
ATOM 693 N N . SER A 1 86 ? -21.833 14.942 44.653 1.00 60.69 86 SER A N 1
ATOM 694 C CA . SER A 1 86 ? -20.650 15.352 43.873 1.00 60.69 86 SER A CA 1
ATOM 695 C C . SER A 1 86 ? -19.572 14.257 43.765 1.00 60.69 86 SER A C 1
ATOM 697 O O . SER A 1 86 ? -18.809 14.227 42.800 1.00 60.69 86 SER A O 1
ATOM 699 N N . THR A 1 87 ? -19.517 13.321 44.718 1.00 59.09 87 THR A N 1
ATOM 700 C CA . THR A 1 87 ? -18.537 12.223 44.753 1.00 59.09 87 THR A CA 1
ATOM 701 C C . THR A 1 87 ? -18.868 11.067 43.805 1.00 59.09 87 THR A C 1
ATOM 703 O O . THR A 1 87 ? -17.951 10.470 43.245 1.00 59.09 87 THR A O 1
ATOM 706 N N . THR A 1 88 ? -20.148 10.758 43.559 1.00 59.25 88 THR A N 1
ATOM 707 C CA . THR A 1 88 ? -20.536 9.698 42.604 1.00 59.25 88 THR A CA 1
ATOM 708 C C . THR A 1 88 ? -20.276 10.110 41.160 1.00 59.25 88 THR A C 1
ATOM 710 O O . THR A 1 88 ? -19.941 9.266 40.330 1.00 59.25 88 THR A O 1
ATOM 713 N N . TRP A 1 89 ? -20.364 11.409 40.859 1.00 62.88 89 TRP A N 1
ATOM 714 C CA . TRP A 1 89 ? -20.041 11.930 39.530 1.00 62.88 89 TRP A CA 1
ATOM 715 C C . TRP A 1 89 ? -18.548 11.792 39.197 1.00 62.88 89 TRP A C 1
ATOM 717 O O . TRP A 1 89 ? -18.198 11.440 38.070 1.00 62.88 89 TRP A O 1
ATOM 727 N N . SER A 1 90 ? -17.655 11.974 40.181 1.00 61.25 90 SER A N 1
ATOM 728 C CA . SER A 1 90 ? -16.216 11.761 39.968 1.00 61.25 90 SER A CA 1
ATOM 729 C C . SER A 1 90 ? -15.894 10.287 39.697 1.00 61.25 90 SER A C 1
ATOM 731 O O . SER A 1 90 ? -15.202 9.995 38.728 1.00 61.25 90 SER A O 1
ATOM 733 N N . GLN A 1 91 ? -16.467 9.356 40.470 1.00 60.88 91 GLN A N 1
ATOM 734 C CA . GLN A 1 91 ? -16.276 7.914 40.256 1.00 60.88 91 GLN A CA 1
ATOM 735 C C . GLN A 1 91 ? -16.822 7.446 38.898 1.00 60.88 91 GLN A C 1
ATOM 737 O O . GLN A 1 91 ? -16.223 6.595 38.245 1.00 60.88 91 GLN A O 1
ATOM 742 N N . SER A 1 92 ? -17.942 8.017 38.439 1.00 65.69 92 SER A N 1
ATOM 743 C CA . SER A 1 92 ? -18.472 7.730 37.103 1.00 65.69 92 SER A CA 1
ATOM 744 C C . SER A 1 92 ? -17.516 8.194 35.999 1.00 65.69 92 SER A C 1
ATOM 746 O O . SER A 1 92 ? -17.323 7.468 35.025 1.00 65.69 92 SER A O 1
ATOM 748 N N . ASN A 1 93 ? -16.897 9.369 36.147 1.00 73.69 93 ASN A N 1
ATOM 749 C CA . ASN A 1 93 ? -15.883 9.852 35.207 1.00 73.69 93 ASN A CA 1
ATOM 750 C C . ASN A 1 93 ? -14.634 8.968 35.196 1.00 73.69 93 ASN A C 1
ATOM 752 O O . ASN A 1 93 ? -14.098 8.714 34.117 1.00 73.69 93 ASN A O 1
ATOM 756 N N . ASP A 1 94 ? -14.223 8.441 36.350 1.00 76.50 94 ASP A N 1
ATOM 757 C CA . ASP A 1 94 ? -13.119 7.482 36.431 1.00 76.50 94 ASP A CA 1
ATOM 758 C C . ASP A 1 94 ? -13.448 6.203 35.642 1.00 76.50 94 ASP A C 1
ATOM 760 O O . ASP A 1 94 ? -12.652 5.771 34.809 1.00 76.50 94 ASP A O 1
ATOM 764 N N . CYS A 1 95 ? -14.660 5.652 35.796 1.00 77.56 95 CYS A N 1
ATOM 765 C CA . CYS A 1 95 ? -15.118 4.490 35.024 1.00 77.56 95 CYS A CA 1
ATOM 766 C C . CYS A 1 95 ? -15.135 4.751 33.509 1.00 77.56 95 CYS A C 1
ATOM 768 O O . CYS A 1 95 ? -14.673 3.915 32.729 1.00 77.56 95 CYS A O 1
ATOM 770 N N . TYR A 1 96 ? -15.651 5.905 33.073 1.00 82.62 96 TYR A N 1
ATOM 771 C CA . TYR A 1 96 ? -15.655 6.276 31.655 1.00 82.62 96 TYR A CA 1
ATOM 772 C C . TYR A 1 96 ? -14.237 6.472 31.113 1.00 82.62 96 TYR A C 1
ATOM 774 O O . TYR A 1 96 ? -13.950 6.062 29.988 1.00 82.62 96 TYR A O 1
ATOM 782 N N . SER A 1 97 ? -13.337 7.037 31.920 1.00 84.81 97 SER A N 1
ATOM 783 C CA . SER A 1 97 ? -11.925 7.176 31.574 1.00 84.81 97 SER A CA 1
ATOM 784 C C . SER A 1 97 ? -11.257 5.811 31.398 1.00 84.81 97 SER A C 1
ATOM 786 O O . SER A 1 97 ? -10.621 5.583 30.370 1.00 84.81 97 SER A O 1
ATOM 788 N N . SER A 1 98 ? -11.454 4.879 32.338 1.00 85.94 98 SER A N 1
ATOM 789 C CA . SER A 1 98 ? -10.923 3.513 32.234 1.00 85.94 98 SER A CA 1
ATOM 790 C C . SER A 1 98 ? -11.471 2.765 31.018 1.00 85.94 98 SER A C 1
ATOM 792 O O . SER A 1 98 ? -10.723 2.062 30.343 1.00 85.94 98 SER A O 1
ATOM 794 N N . LEU A 1 99 ? -12.757 2.930 30.690 1.00 85.50 99 LEU A N 1
ATOM 795 C CA . LEU A 1 99 ? -13.335 2.328 29.486 1.00 85.50 99 LEU A CA 1
ATOM 796 C C . LEU A 1 99 ? -12.668 2.869 28.216 1.00 85.50 99 LEU A C 1
ATOM 798 O O . LEU A 1 99 ? -12.292 2.091 27.342 1.00 85.50 99 LEU A O 1
ATOM 802 N N . ILE A 1 100 ? -12.493 4.190 28.126 1.00 86.12 100 ILE A N 1
ATOM 803 C CA . ILE A 1 100 ? -11.825 4.830 26.986 1.00 86.12 100 ILE A CA 1
ATOM 804 C C . ILE A 1 100 ? -10.369 4.360 26.875 1.00 86.12 100 ILE A C 1
ATOM 806 O O . ILE A 1 100 ? -9.893 4.146 25.765 1.00 86.12 100 ILE A O 1
ATOM 810 N N . GLU A 1 101 ? -9.670 4.165 27.993 1.00 88.19 101 GLU A N 1
ATOM 811 C CA . GLU A 1 101 ? -8.302 3.635 28.013 1.00 88.19 101 GLU A CA 1
ATOM 812 C C . GLU A 1 101 ? -8.233 2.183 27.520 1.00 88.19 101 GLU A C 1
ATOM 814 O O . GLU A 1 101 ? -7.385 1.852 26.694 1.00 88.19 101 GLU A O 1
ATOM 819 N N . ILE A 1 102 ? -9.167 1.323 27.939 1.00 86.25 102 ILE A N 1
ATOM 820 C CA . ILE A 1 102 ? -9.269 -0.051 27.425 1.00 86.25 102 ILE A CA 1
ATOM 821 C C . ILE A 1 102 ? -9.532 -0.043 25.915 1.00 86.25 102 ILE A C 1
ATOM 823 O O . ILE A 1 102 ? -8.904 -0.807 25.179 1.00 86.25 102 ILE A O 1
ATOM 827 N N . CYS A 1 103 ? -10.435 0.821 25.440 1.00 84.12 103 CYS A N 1
ATOM 828 C CA . CYS A 1 103 ? -10.687 0.984 24.011 1.00 84.12 103 CYS A CA 1
ATOM 829 C C . CYS A 1 103 ? -9.427 1.442 23.269 1.00 84.12 103 CYS A C 1
ATOM 831 O O . CYS A 1 103 ? -9.111 0.872 22.229 1.00 84.12 103 CYS A O 1
ATOM 833 N N . ASP A 1 104 ? -8.691 2.416 23.807 1.00 87.31 104 ASP A N 1
ATOM 834 C CA . ASP A 1 104 ? -7.446 2.912 23.213 1.00 87.31 104 ASP A CA 1
ATOM 835 C C . ASP A 1 104 ? -6.398 1.797 23.108 1.00 87.31 104 ASP A C 1
ATOM 837 O O . ASP A 1 104 ? -5.868 1.549 22.029 1.00 87.31 104 ASP A O 1
ATOM 841 N N . LEU A 1 105 ? -6.183 1.031 24.182 1.00 87.62 105 LEU A N 1
ATOM 842 C CA . LEU A 1 105 ? -5.272 -0.118 24.178 1.00 87.62 105 LEU A CA 1
ATOM 843 C C . LEU A 1 105 ? -5.697 -1.192 23.170 1.00 87.62 105 LEU A C 1
ATOM 845 O O . LEU A 1 105 ? -4.859 -1.735 22.448 1.00 87.62 105 LEU A O 1
ATOM 849 N N . PHE A 1 106 ? -6.992 -1.505 23.093 1.00 84.75 106 PHE A N 1
ATOM 850 C CA . PHE A 1 106 ? -7.519 -2.452 22.110 1.00 84.75 106 PHE A CA 1
ATOM 851 C C . PHE A 1 106 ? -7.273 -1.967 20.679 1.00 84.75 106 PHE A C 1
ATOM 853 O O . PHE A 1 106 ? -6.833 -2.749 19.833 1.00 84.75 106 PHE A O 1
ATOM 860 N N . ILE A 1 107 ? -7.538 -0.688 20.404 1.00 81.69 107 ILE A N 1
ATOM 861 C CA . ILE A 1 107 ? -7.325 -0.098 19.083 1.00 81.69 107 ILE A CA 1
ATOM 862 C C . ILE A 1 107 ? -5.844 -0.112 18.762 1.00 81.69 107 ILE A C 1
ATOM 864 O O . ILE A 1 107 ? -5.491 -0.640 17.724 1.00 81.69 107 ILE A O 1
ATOM 868 N N . GLN A 1 108 ? -4.971 0.371 19.643 1.00 81.75 108 GLN A N 1
ATOM 869 C CA . GLN A 1 108 ? -3.530 0.390 19.398 1.00 81.75 108 GLN A CA 1
ATOM 870 C C . GLN A 1 108 ? -2.991 -1.011 19.096 1.00 81.75 108 GLN A C 1
ATOM 872 O O . GLN A 1 108 ? -2.333 -1.198 18.073 1.00 81.75 108 GLN A O 1
ATOM 877 N N . ASN A 1 109 ? -3.337 -2.011 19.911 1.00 80.38 109 ASN A N 1
ATOM 878 C CA . ASN A 1 109 ? -2.873 -3.384 19.711 1.00 80.38 109 ASN A CA 1
ATOM 879 C C . ASN A 1 109 ? -3.358 -3.979 18.382 1.00 80.38 109 ASN A C 1
ATOM 881 O O . ASN A 1 109 ? -2.565 -4.556 17.638 1.00 80.38 109 ASN A O 1
ATOM 885 N N . ASN A 1 110 ? -4.644 -3.829 18.053 1.00 81.62 110 ASN A N 1
ATOM 886 C CA . ASN A 1 110 ? -5.204 -4.426 16.839 1.00 81.62 110 ASN A CA 1
ATOM 887 C C . ASN A 1 110 ? -4.877 -3.630 15.578 1.00 81.62 110 ASN A C 1
ATOM 889 O O . ASN A 1 110 ? -4.604 -4.225 14.540 1.00 81.62 110 ASN A O 1
ATOM 893 N N . TYR A 1 111 ? -4.883 -2.304 15.653 1.00 81.69 111 TYR A N 1
ATOM 894 C CA . TYR A 1 111 ? -4.615 -1.407 14.534 1.00 81.69 111 TYR A CA 1
ATOM 895 C C . TYR A 1 111 ? -3.158 -1.511 14.095 1.00 81.69 111 TYR A C 1
ATOM 897 O O . TYR A 1 111 ? -2.898 -1.756 12.919 1.00 81.69 111 TYR A O 1
ATOM 905 N N . LEU A 1 112 ? -2.208 -1.431 15.035 1.00 82.56 112 LEU A N 1
ATOM 906 C CA . LEU A 1 112 ? -0.785 -1.576 14.719 1.00 82.56 112 LEU A CA 1
ATOM 907 C C . LEU A 1 112 ? -0.466 -2.984 14.209 1.00 82.56 112 LEU A C 1
ATOM 909 O O . LEU A 1 112 ? 0.199 -3.118 13.184 1.00 82.56 112 LEU A O 1
ATOM 913 N N . SER A 1 113 ? -0.991 -4.023 14.869 1.00 83.88 113 SER A N 1
ATOM 914 C CA . SER A 1 113 ? -0.812 -5.411 14.425 1.00 83.88 113 SER A CA 1
ATOM 915 C C . SER A 1 113 ? -1.372 -5.632 13.016 1.00 83.88 113 SER A C 1
ATOM 917 O O . SER A 1 113 ? -0.700 -6.204 12.162 1.00 83.88 113 SER A O 1
ATOM 919 N N . SER A 1 114 ? -2.568 -5.115 12.729 1.00 85.88 114 SER A N 1
ATOM 920 C CA . SER A 1 114 ? -3.205 -5.274 11.419 1.00 85.88 114 SER A CA 1
ATOM 921 C C . SER A 1 114 ? -2.446 -4.549 10.309 1.00 85.88 114 SER A C 1
ATOM 923 O O . SER A 1 114 ? -2.268 -5.132 9.246 1.00 85.88 114 SER A O 1
ATOM 925 N N . ILE A 1 115 ? -1.958 -3.320 10.545 1.00 87.75 115 ILE A N 1
ATOM 926 C CA . ILE A 1 115 ? -1.156 -2.583 9.550 1.00 87.75 115 ILE A CA 1
ATOM 927 C C . ILE A 1 115 ? 0.161 -3.309 9.271 1.00 87.75 115 ILE A C 1
ATOM 929 O O . ILE A 1 115 ? 0.536 -3.485 8.113 1.00 87.75 115 ILE A O 1
ATOM 933 N N . LYS A 1 116 ? 0.854 -3.757 10.322 1.00 87.00 116 LYS A N 1
ATOM 934 C CA . LYS A 1 116 ? 2.124 -4.478 10.195 1.00 87.00 116 LYS A CA 1
ATOM 935 C C . LYS A 1 116 ? 1.979 -5.787 9.411 1.00 87.00 116 LYS A C 1
ATOM 937 O O . LYS A 1 116 ? 2.884 -6.156 8.672 1.00 87.00 116 LYS A O 1
ATOM 942 N N . ASN A 1 117 ? 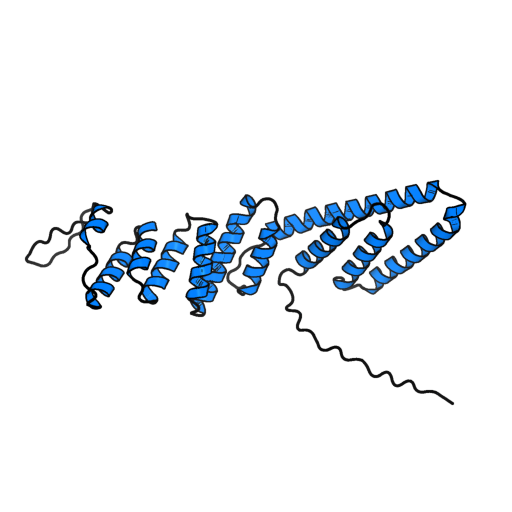0.841 -6.464 9.550 1.00 86.69 117 ASN A N 1
ATOM 943 C CA . ASN A 1 117 ? 0.557 -7.737 8.888 1.00 86.69 117 ASN A CA 1
ATOM 944 C C . ASN A 1 117 ? -0.070 -7.581 7.487 1.00 86.69 117 ASN A C 1
ATOM 946 O O . ASN A 1 117 ? -0.539 -8.569 6.923 1.00 86.69 117 ASN A O 1
ATOM 950 N N . ILE A 1 118 ? -0.121 -6.370 6.913 1.00 91.94 118 ILE A N 1
ATOM 951 C CA . ILE A 1 118 ? -0.549 -6.194 5.519 1.00 91.94 118 ILE A CA 1
ATOM 952 C C . ILE A 1 118 ? 0.467 -6.875 4.601 1.00 91.94 118 ILE A C 1
ATOM 954 O O . ILE A 1 118 ? 1.651 -6.542 4.608 1.00 91.94 118 ILE A O 1
ATOM 958 N N . GLU A 1 119 ? -0.014 -7.784 3.755 1.00 89.31 119 GLU A N 1
ATOM 959 C CA . GLU A 1 119 ? 0.821 -8.503 2.795 1.00 89.31 119 GLU A CA 1
ATOM 960 C C . GLU A 1 119 ? 0.477 -8.115 1.346 1.00 89.31 119 GLU A C 1
ATOM 962 O O . GLU A 1 119 ? -0.700 -8.116 0.958 1.00 89.31 119 GLU A O 1
ATOM 967 N N . PRO A 1 120 ? 1.481 -7.808 0.507 1.00 87.56 120 PRO A N 1
ATOM 968 C CA . PRO A 1 120 ? 1.294 -7.600 -0.920 1.00 87.56 120 PRO A CA 1
ATOM 969 C C . PRO A 1 120 ? 1.110 -8.953 -1.615 1.00 87.56 120 PRO A C 1
ATOM 971 O O . PRO A 1 120 ? 1.998 -9.803 -1.593 1.00 87.56 120 PRO A O 1
ATOM 974 N N . LYS A 1 121 ? -0.035 -9.143 -2.273 1.00 85.50 121 LYS A N 1
ATOM 975 C CA . LYS A 1 121 ? -0.363 -10.367 -3.016 1.00 85.50 121 LYS A CA 1
ATOM 976 C C . LYS A 1 121 ? -0.499 -10.078 -4.508 1.00 85.50 121 LYS A C 1
ATOM 978 O O . LYS A 1 121 ? -0.888 -8.985 -4.885 1.00 85.50 121 LYS A O 1
ATOM 983 N N . HIS A 1 122 ? -0.151 -11.046 -5.353 1.00 72.12 122 HIS A N 1
ATOM 984 C CA . HIS A 1 122 ? -0.150 -10.868 -6.813 1.00 72.12 122 HIS A CA 1
ATOM 985 C C . HIS A 1 122 ? -1.564 -10.832 -7.421 1.00 72.12 122 HIS A C 1
ATOM 987 O O . HIS A 1 122 ? -1.765 -10.277 -8.491 1.00 72.12 122 HIS A O 1
ATOM 993 N N . ASP A 1 123 ? -2.540 -11.445 -6.763 1.00 83.56 123 ASP A N 1
ATOM 994 C CA . ASP A 1 123 ? -3.921 -11.574 -7.235 1.00 83.56 123 ASP A CA 1
ATOM 995 C C . ASP A 1 123 ? -4.796 -10.352 -6.914 1.00 83.56 123 ASP A C 1
ATOM 997 O O . ASP A 1 123 ? -5.979 -10.332 -7.250 1.00 83.56 123 ASP A O 1
ATOM 1001 N N . GLN A 1 124 ? -4.237 -9.344 -6.243 1.00 90.19 124 GLN A N 1
ATOM 1002 C CA . GLN A 1 124 ? -4.976 -8.168 -5.808 1.00 90.19 124 GLN A CA 1
ATOM 1003 C C . GLN A 1 124 ? -4.886 -7.033 -6.836 1.00 90.19 124 GLN A C 1
ATOM 1005 O O . GLN A 1 124 ? -3.855 -6.863 -7.486 1.00 90.19 124 GLN A O 1
ATOM 1010 N N . PRO A 1 125 ? -5.945 -6.218 -6.978 1.00 91.81 125 PRO A N 1
ATOM 1011 C CA . PRO A 1 125 ? -5.940 -5.097 -7.907 1.00 91.81 125 PRO A CA 1
ATOM 1012 C C . PRO A 1 125 ? -5.014 -3.971 -7.431 1.00 91.81 125 PRO A C 1
ATOM 1014 O O . PRO A 1 125 ? -4.710 -3.841 -6.243 1.00 91.81 125 PRO A O 1
ATOM 1017 N N . VAL A 1 126 ? -4.662 -3.059 -8.343 1.00 92.50 126 VAL A N 1
ATOM 1018 C CA . VAL A 1 126 ? -3.885 -1.840 -8.037 1.00 92.50 126 VAL A CA 1
ATOM 1019 C C . VAL A 1 126 ? -4.453 -1.075 -6.833 1.00 92.50 126 VAL A C 1
ATOM 1021 O O . VAL A 1 126 ? -3.691 -0.572 -6.006 1.00 92.50 126 VAL A O 1
ATOM 1024 N N . GLN A 1 127 ? -5.783 -1.012 -6.703 1.00 92.00 127 GLN A N 1
ATOM 1025 C CA . GLN A 1 127 ? -6.455 -0.310 -5.607 1.00 92.00 127 GLN A CA 1
ATOM 1026 C C . GLN A 1 127 ? -6.097 -0.877 -4.225 1.00 92.00 127 GLN A C 1
ATOM 1028 O O . GLN A 1 127 ? -5.824 -0.104 -3.310 1.00 92.00 127 GLN A O 1
ATOM 1033 N N . TYR A 1 128 ? -6.012 -2.204 -4.085 1.00 93.38 128 TYR A N 1
ATOM 1034 C CA . TYR A 1 128 ? -5.610 -2.849 -2.831 1.00 93.38 128 TYR A CA 1
ATOM 1035 C C . TYR A 1 128 ? -4.212 -2.396 -2.407 1.00 93.38 128 TYR A C 1
ATOM 1037 O O . TYR A 1 128 ? -3.996 -2.007 -1.263 1.00 93.38 128 TYR A O 1
ATOM 1045 N N . HIS A 1 129 ? -3.256 -2.408 -3.338 1.00 95.06 129 HIS A N 1
ATOM 1046 C CA . HIS A 1 129 ? -1.878 -2.024 -3.043 1.00 95.06 129 HIS A CA 1
ATOM 1047 C C . HIS A 1 129 ? -1.738 -0.532 -2.732 1.00 95.06 129 HIS A C 1
ATOM 1049 O O . HIS A 1 129 ? -0.930 -0.169 -1.879 1.00 95.06 129 HIS A O 1
ATOM 1055 N N . LYS A 1 130 ? -2.534 0.330 -3.376 1.00 94.50 130 LYS A N 1
ATOM 1056 C CA . LYS A 1 130 ? -2.586 1.762 -3.050 1.00 94.50 130 LYS A CA 1
ATOM 1057 C C . LYS A 1 130 ? -3.107 1.987 -1.632 1.00 94.50 130 LYS A C 1
ATOM 1059 O O . LYS A 1 130 ? -2.437 2.653 -0.849 1.00 94.50 130 LYS A O 1
ATOM 1064 N N . GLU A 1 131 ? -4.233 1.370 -1.273 1.00 93.81 131 GLU A N 1
ATOM 1065 C CA . GLU A 1 131 ? -4.777 1.455 0.089 1.00 93.81 131 GLU A CA 1
ATOM 1066 C C . GLU A 1 131 ? -3.820 0.852 1.127 1.00 93.81 131 GLU A C 1
ATOM 1068 O O . GLU A 1 131 ? -3.628 1.418 2.201 1.00 93.81 131 GLU A O 1
ATOM 1073 N N . ALA A 1 132 ? -3.154 -0.258 0.800 1.00 94.38 132 ALA A N 1
ATOM 1074 C CA . ALA A 1 132 ? -2.123 -0.853 1.645 1.00 94.38 132 ALA A CA 1
ATOM 1075 C C . ALA A 1 132 ? -0.996 0.148 1.943 1.00 94.38 132 ALA A C 1
ATOM 1077 O O . ALA A 1 132 ? -0.632 0.333 3.103 1.00 94.38 132 ALA A O 1
ATOM 1078 N N . ILE A 1 133 ? -0.475 0.834 0.919 1.00 95.19 133 ILE A N 1
ATOM 1079 C CA . ILE A 1 133 ? 0.559 1.867 1.083 1.00 95.19 133 ILE A CA 1
ATOM 1080 C C . ILE A 1 133 ? 0.052 3.008 1.970 1.00 95.19 133 ILE A C 1
ATOM 1082 O O . ILE A 1 133 ? 0.787 3.459 2.846 1.00 95.19 133 ILE A O 1
ATOM 1086 N N . GLU A 1 134 ? -1.191 3.464 1.795 1.00 93.38 134 GLU A N 1
ATOM 1087 C CA . GLU A 1 134 ? -1.784 4.499 2.653 1.00 93.38 134 GLU A CA 1
ATOM 1088 C C . GLU A 1 134 ? -1.819 4.080 4.129 1.00 93.38 134 GLU A C 1
ATOM 1090 O O . GLU A 1 134 ? -1.447 4.870 5.001 1.00 93.38 134 GLU A O 1
ATOM 1095 N N . TRP A 1 135 ? -2.204 2.836 4.422 1.00 93.12 135 TRP A N 1
ATOM 1096 C CA . TRP A 1 135 ? -2.205 2.303 5.787 1.00 93.12 135 TRP A CA 1
ATOM 1097 C C . TRP A 1 135 ? -0.794 2.141 6.355 1.00 93.12 135 TRP A C 1
ATOM 1099 O O . TRP A 1 135 ? -0.521 2.612 7.460 1.00 93.12 135 TRP A O 1
ATOM 1109 N N . LEU A 1 136 ? 0.131 1.556 5.594 1.00 93.69 136 LEU A N 1
ATOM 1110 C CA . LEU A 1 136 ? 1.538 1.406 5.990 1.00 93.69 136 LEU A CA 1
ATOM 1111 C C . LEU A 1 136 ? 2.201 2.780 6.221 1.00 93.69 136 LEU A C 1
ATOM 1113 O O . LEU A 1 136 ? 3.010 2.964 7.136 1.00 93.69 136 LEU A O 1
ATOM 1117 N N . ASN A 1 137 ? 1.786 3.807 5.475 1.00 92.25 137 ASN A N 1
ATOM 1118 C CA . ASN A 1 137 ? 2.217 5.188 5.675 1.00 92.25 137 ASN A CA 1
ATOM 1119 C C . ASN A 1 137 ? 1.688 5.834 6.967 1.00 92.25 137 ASN A C 1
ATOM 1121 O O . ASN A 1 137 ? 2.242 6.850 7.390 1.00 92.25 137 ASN A O 1
ATOM 1125 N N . LYS A 1 138 ? 0.725 5.233 7.667 1.00 89.12 138 LYS A N 1
ATOM 1126 C CA . LYS A 1 138 ? 0.317 5.664 9.016 1.00 89.12 138 LYS A CA 1
ATOM 1127 C C . LYS A 1 138 ? 1.082 4.959 10.137 1.00 89.12 138 LYS A C 1
ATOM 1129 O O . LYS A 1 138 ? 1.081 5.452 11.261 1.00 89.12 138 LYS A O 1
ATOM 1134 N N . TYR A 1 139 ? 1.751 3.842 9.849 1.00 89.69 139 TYR A N 1
ATOM 1135 C CA . TYR A 1 139 ? 2.546 3.119 10.842 1.00 89.69 139 TYR A CA 1
ATOM 1136 C C . TYR A 1 139 ? 3.758 3.949 11.284 1.00 89.69 139 TYR A C 1
ATOM 1138 O O . TYR A 1 139 ? 4.427 4.561 10.446 1.00 89.69 139 TYR A O 1
ATOM 1146 N N . SER A 1 140 ? 4.025 4.009 12.587 1.00 85.75 140 SER A N 1
ATOM 1147 C CA . SER A 1 140 ? 5.044 4.901 13.155 1.00 85.75 140 SER A CA 1
ATOM 1148 C C . SER A 1 140 ? 6.469 4.462 12.816 1.00 85.75 140 SER A C 1
ATOM 1150 O O . SER A 1 140 ? 7.288 5.303 12.447 1.00 85.75 140 SER A O 1
ATOM 1152 N N . ASP A 1 141 ? 6.760 3.162 12.886 1.00 88.56 141 ASP A N 1
ATOM 1153 C CA . ASP A 1 141 ? 8.075 2.621 12.543 1.00 88.56 141 ASP A CA 1
ATOM 1154 C C . ASP A 1 141 ? 8.164 2.297 11.048 1.00 88.56 141 ASP A C 1
ATOM 1156 O O . ASP A 1 141 ? 7.822 1.207 10.587 1.00 88.56 141 ASP A O 1
ATOM 1160 N N . LYS A 1 142 ? 8.628 3.275 10.266 1.00 87.50 142 LYS A N 1
ATOM 1161 C CA . LYS A 1 142 ? 8.779 3.114 8.817 1.00 87.50 142 LYS A CA 1
ATOM 1162 C C . LYS A 1 142 ? 9.716 1.985 8.436 1.00 87.50 142 LYS A C 1
ATOM 1164 O O . LYS A 1 142 ? 9.428 1.310 7.457 1.00 87.50 142 LYS A O 1
ATOM 1169 N N . ALA A 1 143 ? 10.785 1.755 9.194 1.00 90.75 143 ALA A N 1
ATOM 1170 C CA . ALA A 1 143 ? 11.783 0.757 8.831 1.00 90.75 143 ALA A CA 1
ATOM 1171 C C . ALA A 1 143 ? 11.174 -0.652 8.765 1.00 90.75 143 ALA A C 1
ATOM 1173 O O . ALA A 1 143 ? 11.502 -1.416 7.860 1.00 90.75 143 ALA A O 1
ATOM 1174 N N . GLU A 1 144 ? 10.235 -0.954 9.665 1.00 90.50 144 GLU A N 1
ATOM 1175 C CA . GLU A 1 144 ? 9.549 -2.246 9.729 1.00 90.50 144 GLU A CA 1
ATOM 1176 C C . GLU A 1 144 ? 8.616 -2.497 8.531 1.00 90.50 144 GLU A C 1
ATOM 1178 O O . GLU A 1 144 ? 8.459 -3.635 8.092 1.00 90.50 144 GLU A O 1
ATOM 1183 N N . VAL A 1 145 ? 8.030 -1.439 7.963 1.00 93.44 145 VAL A N 1
ATOM 1184 C CA . VAL A 1 145 ? 7.057 -1.534 6.861 1.00 93.44 145 VAL A CA 1
ATOM 1185 C C . VAL A 1 145 ? 7.626 -1.165 5.490 1.00 93.44 145 VAL A C 1
ATOM 1187 O O . VAL A 1 145 ? 6.965 -1.397 4.477 1.00 93.44 145 VAL A O 1
ATOM 1190 N N . THR A 1 146 ? 8.847 -0.624 5.414 1.00 93.81 146 THR A N 1
ATOM 1191 C CA . THR A 1 146 ? 9.474 -0.192 4.151 1.00 93.81 146 THR A CA 1
ATOM 1192 C C . THR A 1 146 ? 9.524 -1.320 3.128 1.00 93.81 146 THR A C 1
ATOM 1194 O O . THR A 1 146 ? 9.202 -1.097 1.961 1.00 93.81 146 THR A O 1
ATOM 1197 N N . GLN A 1 147 ? 9.877 -2.542 3.535 1.00 93.81 147 GLN A N 1
ATOM 1198 C CA . GLN A 1 147 ? 9.930 -3.685 2.618 1.00 93.81 147 GLN A CA 1
ATOM 1199 C C . GLN A 1 147 ? 8.551 -3.999 2.015 1.00 93.81 147 GLN A C 1
ATOM 1201 O O . GLN A 1 147 ? 8.438 -4.273 0.816 1.00 93.81 147 GLN A O 1
ATOM 1206 N N . THR A 1 148 ? 7.500 -3.906 2.826 1.00 95.44 148 THR A N 1
ATOM 1207 C CA . THR A 1 148 ? 6.111 -4.107 2.403 1.00 95.44 148 THR A CA 1
ATOM 1208 C C . THR A 1 148 ? 5.661 -3.003 1.449 1.00 95.44 148 THR A C 1
ATOM 1210 O O . THR A 1 148 ? 5.168 -3.308 0.366 1.00 95.44 148 THR A O 1
ATOM 1213 N N . ILE A 1 149 ? 5.909 -1.731 1.787 1.00 95.44 149 ILE A N 1
ATOM 1214 C CA . ILE A 1 149 ? 5.599 -0.572 0.927 1.00 95.44 149 ILE A CA 1
ATOM 1215 C C . ILE A 1 149 ? 6.296 -0.708 -0.429 1.00 95.44 149 ILE A C 1
ATOM 1217 O O . ILE A 1 149 ? 5.673 -0.552 -1.478 1.00 95.44 149 ILE A O 1
ATOM 1221 N N . THR A 1 150 ? 7.582 -1.052 -0.403 1.00 96.06 150 THR A N 1
ATOM 1222 C CA . THR A 1 150 ? 8.387 -1.279 -1.604 1.00 96.06 150 THR A CA 1
ATOM 1223 C C . THR A 1 150 ? 7.754 -2.354 -2.485 1.00 96.06 150 THR A C 1
ATOM 1225 O O . THR A 1 150 ? 7.587 -2.169 -3.687 1.00 96.06 150 THR A O 1
ATOM 1228 N N . SER A 1 151 ? 7.357 -3.471 -1.876 1.00 95.38 151 SER A N 1
ATOM 1229 C CA . SER A 1 151 ? 6.726 -4.588 -2.576 1.00 95.38 151 SER A CA 1
ATOM 1230 C C . SER A 1 151 ? 5.363 -4.205 -3.161 1.00 95.38 151 SER A C 1
ATOM 1232 O O . SER A 1 151 ? 5.053 -4.615 -4.277 1.00 95.38 151 SER A O 1
ATOM 1234 N N . CYS A 1 152 ? 4.565 -3.385 -2.466 1.00 96.69 152 CYS A N 1
ATOM 1235 C CA . CYS A 1 152 ? 3.317 -2.837 -3.001 1.00 96.69 152 CYS A CA 1
ATOM 1236 C C . CYS A 1 152 ? 3.563 -1.986 -4.253 1.00 96.69 152 CYS A C 1
ATOM 1238 O O . CYS A 1 152 ? 2.884 -2.193 -5.255 1.00 96.69 152 CYS A O 1
ATOM 1240 N N . TYR A 1 153 ? 4.551 -1.085 -4.234 1.00 97.31 153 TYR A N 1
ATOM 1241 C CA . TYR A 1 153 ? 4.915 -0.304 -5.420 1.00 97.31 153 TYR A CA 1
ATOM 1242 C C . TYR A 1 153 ? 5.359 -1.197 -6.582 1.00 97.31 153 TYR A C 1
ATOM 1244 O O . TYR A 1 153 ? 4.879 -1.022 -7.700 1.00 97.31 153 TYR A O 1
ATOM 1252 N N . SER A 1 154 ? 6.199 -2.202 -6.324 1.00 96.06 154 SER A N 1
ATOM 1253 C CA . SER A 1 154 ? 6.597 -3.173 -7.350 1.00 96.06 154 SER A CA 1
ATOM 1254 C C . SER A 1 154 ? 5.389 -3.898 -7.952 1.00 96.06 154 SER A C 1
ATOM 1256 O O . SER A 1 154 ? 5.299 -4.017 -9.169 1.00 96.06 154 SER A O 1
ATOM 1258 N N . LYS A 1 155 ? 4.423 -4.324 -7.124 1.00 96.31 155 LYS A N 1
ATOM 1259 C CA . LYS A 1 155 ? 3.203 -5.001 -7.592 1.00 96.31 155 LYS A CA 1
ATOM 1260 C C . LYS A 1 155 ? 2.294 -4.100 -8.413 1.00 96.31 155 LYS A C 1
ATOM 1262 O O . LYS A 1 155 ? 1.805 -4.536 -9.447 1.00 96.31 155 LYS A O 1
ATOM 1267 N N . ILE A 1 156 ? 2.116 -2.843 -8.009 1.00 96.44 156 ILE A N 1
ATOM 1268 C CA . ILE A 1 156 ? 1.382 -1.869 -8.826 1.00 96.44 156 ILE A CA 1
ATOM 1269 C C . ILE A 1 156 ? 2.080 -1.691 -10.176 1.00 96.44 156 ILE A C 1
ATOM 1271 O O . ILE A 1 156 ? 1.414 -1.671 -11.205 1.00 96.44 156 ILE A O 1
ATOM 1275 N N . GLY A 1 157 ? 3.412 -1.585 -10.178 1.00 95.69 157 GLY A N 1
ATOM 1276 C CA . GLY A 1 157 ? 4.186 -1.461 -11.409 1.00 95.69 157 GLY A CA 1
ATOM 1277 C C . GLY A 1 157 ? 4.018 -2.661 -12.342 1.00 95.69 157 GLY A C 1
ATOM 1278 O O . GLY A 1 157 ? 3.827 -2.470 -13.538 1.00 95.69 157 GLY A O 1
ATOM 1279 N N . ASP A 1 158 ? 4.023 -3.877 -11.793 1.00 95.00 158 ASP A N 1
ATOM 1280 C CA . ASP A 1 158 ? 3.798 -5.112 -12.551 1.00 95.00 158 ASP A CA 1
ATOM 1281 C C . ASP A 1 158 ? 2.415 -5.136 -13.205 1.00 95.00 158 ASP A C 1
ATOM 1283 O O . ASP A 1 158 ? 2.324 -5.332 -14.414 1.00 95.00 158 ASP A O 1
ATOM 1287 N N . ILE A 1 159 ? 1.360 -4.851 -12.437 1.00 95.19 159 ILE A N 1
ATOM 1288 C CA . ILE A 1 159 ? -0.018 -4.846 -12.949 1.00 95.19 159 ILE A CA 1
ATOM 1289 C C . ILE A 1 159 ? -0.178 -3.792 -14.054 1.00 95.19 159 ILE A C 1
ATOM 1291 O O . ILE A 1 159 ? -0.682 -4.094 -15.130 1.00 95.19 159 ILE A O 1
ATOM 1295 N N . LEU A 1 160 ? 0.316 -2.568 -13.837 1.00 94.62 160 LEU A N 1
ATOM 1296 C CA . LEU A 1 160 ? 0.239 -1.501 -14.843 1.00 94.62 160 LEU A CA 1
ATOM 1297 C C . LEU A 1 160 ? 1.061 -1.821 -16.097 1.00 94.62 160 LEU A C 1
ATOM 1299 O O . LEU A 1 160 ? 0.678 -1.439 -17.199 1.00 94.62 160 LEU A O 1
ATOM 1303 N N . SER A 1 161 ? 2.179 -2.537 -15.951 1.00 92.94 161 SER A N 1
ATOM 1304 C CA . SER A 1 161 ? 2.966 -2.999 -17.094 1.00 92.94 161 SER A CA 1
ATOM 1305 C C . SER A 1 161 ? 2.209 -4.032 -17.928 1.00 92.94 161 SER A C 1
ATOM 1307 O O . SER A 1 161 ? 2.362 -4.032 -19.149 1.00 92.94 161 SER A O 1
ATOM 1309 N N . GLU A 1 162 ? 1.453 -4.928 -17.290 1.00 92.75 162 GLU A N 1
ATOM 1310 C CA . GLU A 1 162 ? 0.597 -5.909 -17.971 1.00 92.75 162 GLU A CA 1
ATOM 1311 C C . GLU A 1 162 ? -0.582 -5.231 -18.682 1.00 92.75 162 GLU A C 1
ATOM 1313 O O . GLU A 1 162 ? -0.982 -5.664 -19.759 1.00 92.75 162 GLU A O 1
ATOM 1318 N N . GLU A 1 163 ? -1.083 -4.127 -18.123 1.00 93.25 163 GLU A N 1
ATOM 1319 C CA . GLU A 1 163 ? -2.111 -3.262 -18.720 1.00 93.25 163 GLU A CA 1
ATOM 1320 C C . GLU A 1 163 ? -1.560 -2.290 -19.786 1.00 93.25 163 GLU A C 1
ATOM 1322 O O . GLU A 1 163 ? -2.297 -1.444 -20.290 1.00 93.25 163 GLU A O 1
ATOM 1327 N N . GLU A 1 164 ? -0.272 -2.392 -20.135 1.00 92.25 164 GLU A N 1
ATOM 1328 C CA . GLU A 1 164 ? 0.441 -1.512 -21.077 1.00 92.25 164 GLU A CA 1
ATOM 1329 C C . GLU A 1 164 ? 0.487 -0.019 -20.665 1.00 92.25 164 GLU A C 1
ATOM 1331 O O . GLU A 1 164 ? 0.938 0.834 -21.436 1.00 92.25 164 GLU A O 1
ATOM 1336 N N . ASP A 1 165 ? 0.121 0.324 -19.422 1.00 93.81 165 ASP A N 1
ATOM 1337 C CA . ASP A 1 165 ? 0.368 1.648 -18.837 1.00 93.81 165 ASP A CA 1
ATOM 1338 C C . ASP A 1 165 ? 1.822 1.759 -18.359 1.00 93.81 165 ASP A C 1
ATOM 1340 O O . ASP A 1 165 ? 2.156 1.749 -17.168 1.00 93.81 165 ASP A O 1
ATOM 1344 N N . TYR A 1 166 ? 2.723 1.899 -19.328 1.00 90.12 166 TYR A N 1
ATOM 1345 C CA . TYR A 1 166 ? 4.157 1.983 -19.067 1.00 90.12 166 TYR A CA 1
ATOM 1346 C C . TYR A 1 166 ? 4.556 3.223 -18.258 1.00 90.12 166 TYR A C 1
ATOM 1348 O O . TYR A 1 166 ? 5.528 3.182 -17.504 1.00 90.12 166 TYR A O 1
ATOM 1356 N N . ASN A 1 167 ? 3.823 4.335 -18.368 1.00 90.31 167 ASN A N 1
ATOM 1357 C CA . ASN A 1 167 ? 4.133 5.534 -17.585 1.00 90.31 167 ASN A CA 1
ATOM 1358 C C . ASN A 1 167 ? 3.793 5.320 -16.107 1.00 90.31 167 ASN A C 1
ATOM 1360 O O . ASN A 1 167 ? 4.610 5.632 -15.235 1.00 90.31 167 ASN A O 1
ATOM 1364 N N . GLY A 1 168 ? 2.613 4.759 -15.828 1.00 92.06 168 GLY A N 1
ATOM 1365 C CA . GLY A 1 168 ? 2.209 4.374 -14.483 1.00 92.06 168 GLY A CA 1
ATOM 1366 C C . GLY A 1 168 ? 3.144 3.321 -13.885 1.00 92.06 168 GLY A C 1
ATOM 1367 O O . GLY A 1 168 ? 3.568 3.455 -12.732 1.00 92.06 168 GLY A O 1
ATOM 1368 N N . ALA A 1 169 ? 3.545 2.326 -14.676 1.00 94.94 169 ALA A N 1
ATOM 1369 C CA . ALA A 1 169 ? 4.476 1.293 -14.239 1.00 94.94 169 ALA A CA 1
ATOM 1370 C C . ALA A 1 169 ? 5.862 1.857 -13.886 1.00 94.94 169 ALA A C 1
ATOM 1372 O O . ALA A 1 169 ? 6.362 1.618 -12.785 1.00 94.94 169 ALA A O 1
ATOM 1373 N N . LEU A 1 1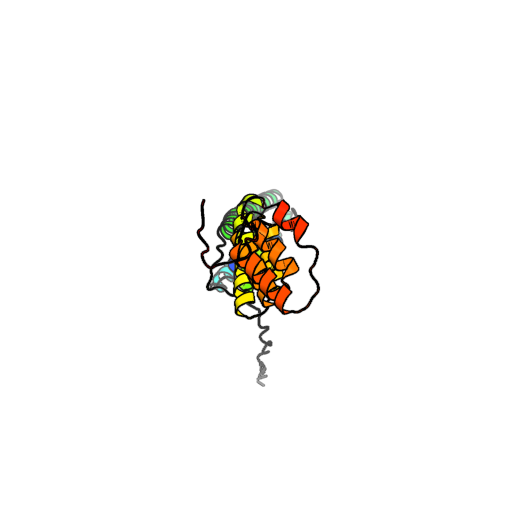70 ? 6.450 2.689 -14.759 1.00 92.94 170 LEU A N 1
ATOM 1374 C CA . LEU A 1 170 ? 7.724 3.367 -14.490 1.00 92.94 170 LEU A CA 1
ATOM 1375 C C . LEU A 1 170 ? 7.668 4.214 -13.217 1.00 92.94 170 LEU A C 1
ATOM 1377 O O . LEU A 1 170 ? 8.618 4.198 -12.433 1.00 92.94 170 LEU A O 1
ATOM 1381 N N . ALA A 1 171 ? 6.581 4.957 -12.992 1.00 93.81 171 ALA A N 1
ATOM 1382 C CA . ALA A 1 171 ? 6.429 5.764 -11.784 1.00 93.81 171 ALA A CA 1
ATOM 1383 C C . ALA A 1 171 ? 6.459 4.895 -10.515 1.00 93.81 171 ALA A C 1
ATOM 1385 O O . ALA A 1 171 ? 7.157 5.227 -9.556 1.00 93.81 171 ALA A O 1
ATOM 1386 N N . ASN A 1 172 ? 5.768 3.753 -10.531 1.00 96.19 172 ASN A N 1
ATOM 1387 C CA . ASN A 1 172 ? 5.711 2.843 -9.389 1.00 96.19 172 ASN A CA 1
ATOM 1388 C C . ASN A 1 172 ? 7.020 2.068 -9.177 1.00 96.19 172 ASN A C 1
ATOM 1390 O O . ASN A 1 172 ? 7.476 1.958 -8.043 1.00 96.19 172 ASN A O 1
ATOM 1394 N N . TYR A 1 173 ? 7.700 1.618 -10.233 1.00 95.56 173 TYR A N 1
ATOM 1395 C CA . TYR A 1 173 ? 9.028 1.010 -10.087 1.00 95.56 173 TYR A CA 1
ATOM 1396 C C . TYR A 1 173 ? 10.071 1.996 -9.549 1.00 95.56 173 TYR A C 1
ATOM 1398 O O . TYR A 1 173 ? 10.907 1.623 -8.726 1.00 95.56 173 TYR A O 1
ATOM 1406 N N . ASN A 1 174 ? 10.008 3.269 -9.952 1.00 92.69 174 ASN A N 1
ATOM 1407 C CA . ASN A 1 174 ? 10.863 4.306 -9.373 1.00 92.69 174 ASN A CA 1
ATOM 1408 C C . ASN A 1 174 ? 10.518 4.584 -7.902 1.00 92.69 174 ASN A C 1
ATOM 1410 O O . ASN A 1 174 ? 11.424 4.773 -7.090 1.00 92.69 174 ASN A O 1
ATOM 1414 N N . ALA A 1 175 ? 9.234 4.574 -7.533 1.00 93.88 175 ALA A N 1
ATOM 1415 C CA . ALA A 1 175 ? 8.823 4.676 -6.134 1.00 93.88 175 ALA A CA 1
ATOM 1416 C C . ALA A 1 175 ? 9.350 3.494 -5.298 1.00 93.88 175 ALA A C 1
ATOM 1418 O O . ALA A 1 175 ? 9.888 3.714 -4.214 1.00 93.88 175 ALA A O 1
ATOM 1419 N N . ALA A 1 176 ? 9.308 2.265 -5.829 1.00 95.56 176 ALA A N 1
ATOM 1420 C CA . ALA A 1 176 ? 9.919 1.100 -5.188 1.00 95.56 176 ALA A CA 1
ATOM 1421 C C . ALA A 1 176 ? 11.435 1.288 -4.991 1.00 95.56 176 ALA A C 1
ATOM 1423 O O . ALA A 1 176 ? 11.941 1.073 -3.893 1.00 95.56 176 ALA A O 1
ATOM 1424 N N . LEU A 1 177 ? 12.153 1.768 -6.012 1.00 92.44 177 LEU A N 1
ATOM 1425 C CA . LEU A 1 177 ? 13.586 2.072 -5.902 1.00 92.44 177 LEU A CA 1
ATOM 1426 C C . LEU A 1 177 ? 13.897 3.208 -4.919 1.00 92.44 177 LEU A C 1
ATOM 1428 O O . LEU A 1 177 ? 14.943 3.185 -4.285 1.00 92.44 177 LEU A O 1
ATOM 1432 N N . THR A 1 178 ? 12.992 4.175 -4.754 1.00 93.81 178 THR A N 1
ATOM 1433 C CA . THR A 1 178 ? 13.132 5.243 -3.747 1.00 93.81 178 THR A CA 1
ATOM 1434 C C . THR A 1 178 ? 13.017 4.684 -2.326 1.00 93.81 178 THR A C 1
ATOM 1436 O O . THR A 1 178 ? 13.653 5.193 -1.407 1.00 93.81 178 THR A O 1
ATOM 1439 N N . CYS A 1 179 ? 12.218 3.630 -2.131 1.00 91.38 179 CYS A N 1
ATOM 1440 C CA . CYS A 1 179 ? 12.125 2.930 -0.851 1.00 91.38 179 CYS A CA 1
ATOM 1441 C C . CYS A 1 179 ? 13.298 1.963 -0.619 1.00 91.38 179 CYS A C 1
ATOM 1443 O O . CYS A 1 179 ? 13.761 1.828 0.513 1.00 91.38 179 CYS A O 1
ATOM 1445 N N . ASN A 1 180 ? 13.768 1.287 -1.670 1.00 91.25 180 ASN A N 1
ATOM 1446 C CA . ASN A 1 180 ? 14.909 0.380 -1.623 1.00 91.25 180 ASN A CA 1
ATOM 1447 C C . ASN A 1 180 ? 15.690 0.401 -2.947 1.00 91.25 180 ASN A C 1
ATOM 1449 O O . ASN A 1 180 ? 15.309 -0.240 -3.930 1.00 91.25 180 ASN A O 1
ATOM 1453 N N . GLU A 1 181 ? 16.831 1.087 -2.936 1.00 89.81 181 GLU A N 1
ATOM 1454 C CA . GLU A 1 181 ? 17.699 1.244 -4.105 1.00 89.81 181 GLU A CA 1
ATOM 1455 C C . GLU A 1 181 ? 18.404 -0.058 -4.522 1.00 89.81 181 GLU A C 1
ATOM 1457 O O . GLU A 1 181 ? 18.942 -0.135 -5.621 1.00 89.81 181 GLU A O 1
ATOM 1462 N N . GLU A 1 182 ? 18.410 -1.108 -3.695 1.00 89.25 182 GLU A N 1
ATOM 1463 C CA . GLU A 1 182 ? 19.119 -2.362 -3.991 1.00 89.25 182 GLU A CA 1
ATOM 1464 C C . GLU A 1 182 ? 18.280 -3.368 -4.795 1.00 89.25 182 GLU A C 1
ATOM 1466 O O . GLU A 1 182 ? 18.734 -4.479 -5.097 1.00 89.25 182 GLU A O 1
ATOM 1471 N N . LEU A 1 183 ? 17.057 -2.997 -5.191 1.00 90.06 183 LEU A N 1
ATOM 1472 C CA . LEU A 1 183 ? 16.166 -3.854 -5.968 1.00 90.06 183 LEU A CA 1
ATOM 1473 C C . LEU A 1 183 ? 16.626 -4.012 -7.419 1.00 90.06 183 LEU A C 1
ATOM 1475 O O . LEU A 1 183 ? 16.109 -3.389 -8.350 1.00 90.06 183 LEU A O 1
ATOM 1479 N N . LYS A 1 184 ? 17.556 -4.947 -7.623 1.00 90.00 184 LYS A N 1
ATOM 1480 C CA . LYS A 1 184 ? 18.064 -5.339 -8.946 1.00 90.00 184 LYS A CA 1
ATOM 1481 C C . LYS A 1 184 ? 16.938 -5.629 -9.938 1.00 90.00 184 LYS A C 1
ATOM 1483 O O . LYS A 1 184 ? 17.010 -5.211 -11.090 1.00 90.00 184 LYS A O 1
ATOM 1488 N N . GLU A 1 185 ? 15.878 -6.302 -9.502 1.00 92.31 185 GLU A N 1
ATOM 1489 C CA . GLU A 1 185 ? 14.738 -6.616 -10.365 1.00 92.31 185 GLU A CA 1
ATOM 1490 C C . GLU A 1 185 ? 14.092 -5.357 -10.973 1.00 92.31 185 GLU A C 1
ATOM 1492 O O . GLU A 1 185 ? 13.806 -5.342 -12.169 1.00 92.31 185 GLU A O 1
ATOM 1497 N N . MET A 1 186 ? 13.947 -4.276 -10.198 1.00 93.12 186 MET A N 1
ATOM 1498 C CA . MET A 1 186 ? 13.316 -3.037 -10.668 1.00 93.12 186 MET A CA 1
ATOM 1499 C C . MET A 1 186 ? 14.166 -2.324 -11.721 1.00 93.12 186 MET A C 1
ATOM 1501 O O . MET A 1 186 ? 13.629 -1.864 -12.726 1.00 93.12 186 MET A O 1
ATOM 1505 N N . TYR A 1 187 ? 15.496 -2.300 -11.565 1.00 92.12 187 TYR A N 1
ATOM 1506 C CA . TYR A 1 187 ? 16.387 -1.766 -12.604 1.00 92.12 187 TYR A CA 1
ATOM 1507 C C . TYR A 1 187 ? 16.247 -2.523 -13.930 1.00 92.12 187 TYR A C 1
ATOM 1509 O O . TYR A 1 187 ? 16.250 -1.906 -14.994 1.00 92.12 187 TYR A O 1
ATOM 1517 N N . ASN A 1 188 ? 16.082 -3.849 -13.881 1.00 92.75 188 ASN A N 1
ATOM 1518 C CA . ASN A 1 188 ? 15.859 -4.645 -15.087 1.00 92.75 188 ASN A CA 1
ATOM 1519 C C . ASN A 1 188 ? 14.502 -4.340 -15.724 1.00 92.75 188 ASN A C 1
ATOM 1521 O O . ASN A 1 188 ? 14.462 -4.105 -16.927 1.00 92.75 188 ASN A O 1
ATOM 1525 N N . LYS A 1 189 ? 13.423 -4.297 -14.929 1.00 94.44 189 LYS A N 1
ATOM 1526 C CA . LYS A 1 189 ? 12.069 -3.994 -15.419 1.00 94.44 189 LYS A CA 1
ATOM 1527 C C . LYS A 1 189 ? 11.989 -2.605 -16.052 1.00 94.44 189 LYS A C 1
ATOM 1529 O O . LYS A 1 189 ? 11.464 -2.471 -17.152 1.00 94.44 189 LYS A O 1
ATOM 1534 N N . ILE A 1 190 ? 12.578 -1.589 -15.416 1.00 93.44 190 ILE A N 1
ATOM 1535 C CA . ILE A 1 190 ? 12.647 -0.230 -15.972 1.00 93.44 190 ILE A CA 1
ATOM 1536 C C . ILE A 1 190 ? 13.467 -0.208 -17.267 1.00 93.44 190 ILE A C 1
ATOM 1538 O O . ILE A 1 190 ? 13.032 0.390 -18.247 1.00 93.44 190 ILE A O 1
ATOM 1542 N N . GLY A 1 191 ? 14.631 -0.866 -17.295 1.00 92.81 191 GLY A N 1
ATOM 1543 C CA . GLY A 1 191 ? 15.463 -0.947 -18.497 1.00 92.81 191 GLY A CA 1
ATOM 1544 C C . GLY A 1 191 ? 14.735 -1.609 -19.670 1.00 92.81 191 GLY A C 1
ATOM 1545 O O . GLY A 1 191 ? 14.700 -1.044 -20.761 1.00 92.81 191 GLY A O 1
ATOM 1546 N N . ASP A 1 192 ? 14.095 -2.758 -19.428 1.00 93.06 192 ASP A N 1
ATOM 1547 C CA . ASP A 1 192 ? 13.319 -3.497 -20.433 1.00 93.06 192 ASP A CA 1
ATOM 1548 C C . ASP A 1 192 ? 12.147 -2.649 -20.955 1.00 93.06 192 ASP A C 1
ATOM 1550 O O . ASP A 1 192 ? 11.924 -2.560 -22.162 1.00 93.06 192 ASP A O 1
ATOM 1554 N N . MET A 1 193 ? 11.453 -1.938 -20.067 1.00 92.50 193 MET A N 1
ATOM 1555 C CA . MET A 1 193 ? 10.355 -1.048 -20.438 1.00 92.50 193 MET A CA 1
ATOM 1556 C C . MET A 1 193 ? 10.818 0.162 -21.260 1.00 92.50 193 MET A C 1
ATOM 1558 O O . MET A 1 193 ? 10.212 0.484 -22.278 1.00 92.50 193 MET A O 1
ATOM 1562 N N . LEU A 1 194 ? 11.914 0.818 -20.866 1.00 90.31 194 LEU A N 1
ATOM 1563 C CA . LEU A 1 194 ? 12.491 1.940 -21.612 1.00 90.31 194 LEU A CA 1
ATOM 1564 C C . LEU A 1 194 ? 12.964 1.514 -23.003 1.00 90.31 194 LEU A C 1
ATOM 1566 O O . LEU A 1 194 ? 12.732 2.238 -23.971 1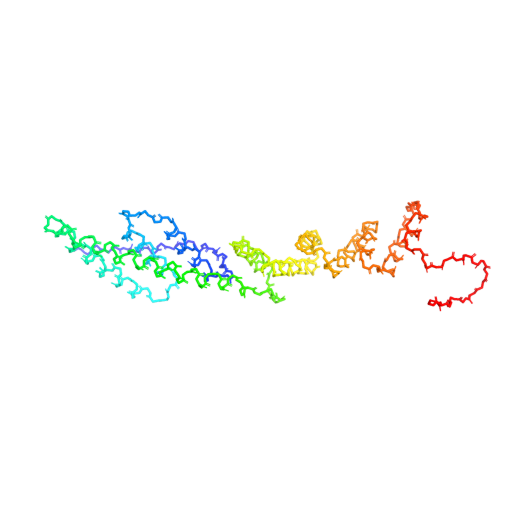.00 90.31 194 LEU A O 1
ATOM 1570 N N . PHE A 1 195 ? 13.579 0.336 -23.114 1.00 90.44 195 PHE A N 1
ATOM 1571 C CA . PHE A 1 195 ? 13.980 -0.230 -24.397 1.00 90.44 195 PHE A CA 1
ATOM 1572 C C . PHE A 1 195 ? 12.764 -0.481 -25.301 1.00 90.44 195 PHE A C 1
ATOM 1574 O O . PHE A 1 195 ? 12.765 -0.052 -26.453 1.00 90.44 195 PHE A O 1
ATOM 1581 N N . ASN A 1 196 ? 11.694 -1.077 -24.765 1.00 88.94 196 ASN A N 1
ATOM 1582 C CA . ASN A 1 196 ? 10.450 -1.312 -25.509 1.00 88.94 196 ASN A CA 1
ATOM 1583 C C . ASN A 1 196 ? 9.765 -0.008 -25.954 1.00 88.94 196 ASN A C 1
ATOM 1585 O O . ASN A 1 196 ? 9.145 0.033 -27.014 1.00 88.94 196 ASN A O 1
ATOM 1589 N N . LEU A 1 197 ? 9.925 1.076 -25.190 1.00 86.75 197 LEU A N 1
ATOM 1590 C CA . LEU A 1 197 ? 9.473 2.424 -25.556 1.00 86.75 197 LEU A CA 1
ATOM 1591 C C . LEU A 1 197 ? 10.392 3.130 -26.573 1.00 86.75 197 LEU A C 1
ATOM 1593 O O . LEU A 1 197 ? 10.166 4.301 -26.887 1.00 86.75 197 LEU A O 1
ATOM 1597 N N . GLY A 1 198 ? 11.443 2.465 -27.063 1.00 87.75 198 GLY A N 1
ATOM 1598 C CA . GLY A 1 198 ? 12.419 3.041 -27.988 1.00 87.75 198 GLY A CA 1
ATOM 1599 C C . GLY A 1 198 ? 13.278 4.137 -27.359 1.00 87.75 198 GLY A C 1
ATOM 1600 O O . GLY A 1 198 ? 13.676 5.068 -28.055 1.00 87.75 198 GLY A O 1
ATOM 1601 N N . ARG A 1 199 ? 13.501 4.064 -26.041 1.00 87.56 199 ARG A N 1
ATOM 1602 C CA . ARG A 1 199 ? 14.365 4.963 -25.269 1.00 87.56 199 ARG A CA 1
ATOM 1603 C C . ARG A 1 199 ? 15.618 4.210 -24.829 1.00 87.56 199 ARG A C 1
ATOM 1605 O O . ARG A 1 199 ? 15.794 3.892 -23.653 1.00 87.56 199 ARG A O 1
ATOM 1612 N N . GLU A 1 200 ? 16.490 3.906 -25.780 1.00 86.38 200 GLU A N 1
ATOM 1613 C CA . GLU A 1 200 ? 17.672 3.071 -25.550 1.00 86.38 200 GLU A CA 1
ATOM 1614 C C . GLU A 1 200 ? 18.716 3.726 -24.635 1.00 86.38 200 GLU A C 1
ATOM 1616 O O . GLU A 1 200 ? 19.237 3.067 -23.736 1.00 86.38 200 GLU A O 1
ATOM 1621 N N . ASP A 1 201 ? 18.986 5.024 -24.804 1.00 84.31 201 ASP A N 1
ATOM 1622 C CA . ASP A 1 201 ? 19.948 5.761 -23.971 1.00 84.31 201 ASP A CA 1
ATOM 1623 C C . ASP A 1 201 ? 19.654 5.650 -22.464 1.00 84.31 201 ASP A C 1
ATOM 1625 O O . ASP A 1 201 ? 20.538 5.238 -21.703 1.00 84.31 201 ASP A O 1
ATOM 1629 N N . PRO A 1 202 ? 18.433 5.964 -21.980 1.00 85.38 202 PRO A N 1
ATOM 1630 C CA . PRO A 1 202 ? 18.121 5.779 -20.572 1.00 85.38 202 PRO A CA 1
ATOM 1631 C C . PRO A 1 202 ? 18.046 4.294 -20.192 1.00 85.38 202 PRO A C 1
ATOM 1633 O O . PRO A 1 202 ? 18.473 3.961 -19.090 1.00 85.38 202 PRO A O 1
ATOM 1636 N N . ALA A 1 203 ? 17.609 3.381 -21.072 1.00 88.62 203 ALA A N 1
ATOM 1637 C CA . ALA A 1 203 ? 17.603 1.942 -20.773 1.00 88.62 203 ALA A CA 1
ATOM 1638 C C . ALA A 1 203 ? 19.005 1.417 -20.404 1.00 88.62 203 ALA A C 1
ATOM 1640 O O . ALA A 1 203 ? 19.162 0.687 -19.421 1.00 88.62 203 ALA A O 1
ATOM 1641 N N . ILE A 1 204 ? 20.046 1.864 -21.120 1.00 85.75 204 ILE A N 1
ATOM 1642 C CA . ILE A 1 204 ? 21.447 1.514 -20.836 1.00 85.75 204 ILE A CA 1
ATOM 1643 C C . ILE A 1 204 ? 21.853 1.921 -19.411 1.00 85.75 204 ILE A C 1
ATOM 1645 O O . ILE A 1 204 ? 22.549 1.160 -18.733 1.00 85.75 204 ILE A O 1
ATOM 1649 N N . ILE A 1 205 ? 21.420 3.093 -18.931 1.00 86.94 205 ILE A N 1
ATOM 1650 C CA . ILE A 1 205 ? 21.731 3.573 -17.572 1.00 86.94 205 ILE A CA 1
ATOM 1651 C C . ILE A 1 205 ? 21.193 2.591 -16.523 1.00 86.94 205 ILE A C 1
ATOM 1653 O O . ILE A 1 205 ? 21.918 2.231 -15.592 1.00 86.94 205 ILE A O 1
ATOM 1657 N N . PHE A 1 206 ? 19.956 2.120 -16.693 1.00 86.19 206 PHE A N 1
ATOM 1658 C CA . PHE A 1 206 ? 19.326 1.176 -15.769 1.00 86.19 206 PHE A CA 1
ATOM 1659 C C . PHE A 1 206 ? 19.950 -0.225 -15.865 1.00 86.19 206 PHE A C 1
ATOM 1661 O O . PHE A 1 206 ? 20.264 -0.823 -14.837 1.00 86.19 206 PHE A O 1
ATOM 1668 N N . TYR A 1 207 ? 20.254 -0.728 -17.065 1.00 88.94 207 TYR A N 1
ATOM 1669 C CA . TYR A 1 207 ? 20.914 -2.031 -17.223 1.00 88.94 207 TYR A CA 1
ATOM 1670 C C . TYR A 1 207 ? 22.320 -2.102 -16.627 1.00 88.94 207 TYR A C 1
ATOM 1672 O O . TYR A 1 207 ? 22.740 -3.163 -16.151 1.00 88.94 207 TYR A O 1
ATOM 1680 N N . ARG A 1 208 ? 23.050 -0.982 -16.608 1.00 87.19 208 ARG A N 1
ATOM 1681 C CA . ARG A 1 208 ? 24.377 -0.914 -15.982 1.00 87.19 208 ARG A CA 1
ATOM 1682 C C . ARG A 1 208 ? 24.343 -1.144 -14.481 1.00 87.19 208 ARG A C 1
ATOM 1684 O O . ARG A 1 208 ? 25.302 -1.696 -13.957 1.00 87.19 208 ARG A O 1
ATOM 1691 N N . LYS A 1 209 ? 23.247 -0.806 -13.795 1.00 87.06 209 LYS A N 1
ATOM 1692 C CA . LYS A 1 209 ? 23.112 -1.058 -12.350 1.00 87.06 209 LYS A CA 1
ATOM 1693 C C . LYS A 1 209 ? 23.215 -2.544 -11.994 1.00 87.06 209 LYS A C 1
ATOM 1695 O O . LYS A 1 209 ? 23.644 -2.868 -10.893 1.00 87.06 209 LYS A O 1
ATOM 1700 N N . ASN A 1 210 ? 22.910 -3.429 -12.945 1.00 87.94 210 ASN A N 1
ATOM 1701 C CA . ASN A 1 210 ? 23.001 -4.880 -12.782 1.00 87.94 210 ASN A CA 1
ATOM 1702 C C . ASN A 1 210 ? 24.036 -5.551 -13.689 1.00 87.94 210 ASN A C 1
ATOM 1704 O O . ASN A 1 210 ? 24.042 -6.777 -13.774 1.00 87.94 210 ASN A O 1
ATOM 1708 N N . ASN A 1 211 ? 24.877 -4.787 -14.394 1.00 87.06 211 ASN A N 1
ATOM 1709 C CA . ASN A 1 211 ? 25.800 -5.324 -15.398 1.00 87.06 211 ASN A CA 1
ATOM 1710 C C . ASN A 1 211 ? 25.097 -6.243 -16.427 1.00 87.06 211 ASN A C 1
ATOM 1712 O O . ASN A 1 211 ? 25.604 -7.309 -16.772 1.00 87.06 211 ASN A O 1
ATOM 1716 N N . LYS A 1 212 ? 23.910 -5.860 -16.926 1.00 87.38 212 LYS A N 1
ATOM 1717 C CA . LYS A 1 212 ? 23.139 -6.655 -17.907 1.00 87.38 212 LYS A CA 1
ATOM 1718 C C . LYS A 1 212 ? 23.688 -6.444 -19.329 1.00 87.38 212 LYS A C 1
ATOM 1720 O O . LYS A 1 212 ? 23.032 -5.831 -20.172 1.00 87.38 212 LYS A O 1
ATOM 1725 N N . LEU A 1 213 ? 24.912 -6.918 -19.583 1.00 83.81 213 LEU A N 1
ATOM 1726 C CA . LEU A 1 213 ? 25.661 -6.647 -20.820 1.00 83.81 213 LEU A CA 1
ATOM 1727 C C . LEU A 1 213 ? 24.896 -6.998 -22.099 1.00 83.81 213 LEU A C 1
ATOM 1729 O O . LEU A 1 213 ? 24.847 -6.174 -23.006 1.00 83.81 213 LEU A O 1
ATOM 1733 N N . ASP A 1 214 ? 24.235 -8.155 -22.155 1.00 87.19 214 ASP A N 1
ATOM 1734 C CA . ASP A 1 214 ? 23.466 -8.561 -23.340 1.00 87.19 214 ASP A CA 1
ATOM 1735 C C . ASP A 1 214 ? 22.368 -7.553 -23.699 1.00 87.19 214 ASP A C 1
ATOM 1737 O O . ASP A 1 214 ? 22.083 -7.315 -24.869 1.00 87.19 214 ASP A O 1
ATOM 1741 N N . SER A 1 215 ? 21.737 -6.942 -22.693 1.00 90.12 215 SER A N 1
ATOM 1742 C CA . SER A 1 215 ? 20.680 -5.946 -22.918 1.00 90.12 215 SER A CA 1
ATOM 1743 C C . SER A 1 215 ? 21.255 -4.582 -23.292 1.00 90.12 215 SER A C 1
ATOM 1745 O O . SER A 1 215 ? 20.689 -3.892 -24.135 1.00 90.12 215 SER A O 1
ATOM 1747 N N . ILE A 1 216 ? 22.422 -4.229 -22.746 1.00 86.12 216 ILE A N 1
ATOM 1748 C CA . ILE A 1 216 ? 23.178 -3.041 -23.162 1.00 86.12 216 ILE A CA 1
ATOM 1749 C C . ILE A 1 216 ? 23.588 -3.157 -24.639 1.00 86.12 216 ILE A C 1
ATOM 1751 O O . ILE A 1 216 ? 23.398 -2.209 -25.396 1.00 86.12 216 ILE A O 1
ATOM 1755 N N . LEU A 1 217 ? 24.095 -4.317 -25.069 1.00 85.00 217 LEU A N 1
ATOM 1756 C CA . LEU A 1 217 ? 24.461 -4.565 -26.468 1.00 85.00 217 LEU A CA 1
ATOM 1757 C C . LEU A 1 217 ? 23.249 -4.445 -27.401 1.00 85.00 217 LEU A C 1
ATOM 1759 O O . LEU A 1 217 ? 23.328 -3.741 -28.403 1.00 85.00 217 LEU A O 1
ATOM 1763 N N . LYS A 1 218 ? 22.098 -5.020 -27.024 1.00 87.94 218 LYS A N 1
ATOM 1764 C CA . LYS A 1 218 ? 20.842 -4.867 -27.783 1.00 87.94 218 LYS A CA 1
ATOM 1765 C C . LYS A 1 218 ? 20.403 -3.406 -27.935 1.00 87.94 218 LYS A C 1
ATOM 1767 O O . LYS A 1 218 ? 19.928 -3.026 -29.002 1.00 87.94 218 LYS A O 1
ATOM 1772 N N . CYS A 1 219 ? 20.567 -2.586 -26.893 1.00 84.19 219 CYS A N 1
ATOM 1773 C CA . CYS A 1 219 ? 20.288 -1.148 -26.971 1.00 84.19 219 CYS A CA 1
ATOM 1774 C C . CYS A 1 219 ? 21.180 -0.461 -28.009 1.00 84.19 219 CYS A C 1
ATOM 1776 O O . CYS A 1 219 ? 20.689 0.314 -28.826 1.00 84.19 219 CYS A O 1
ATOM 1778 N N . TYR A 1 220 ? 22.478 -0.775 -28.011 1.00 80.94 220 TYR A N 1
ATOM 1779 C CA . TYR A 1 220 ? 23.416 -0.218 -28.982 1.00 80.94 220 TYR A CA 1
ATOM 1780 C C . TYR A 1 220 ? 23.115 -0.654 -30.417 1.00 80.94 220 TYR A C 1
ATOM 1782 O O . TYR A 1 220 ? 23.112 0.192 -31.307 1.00 80.94 220 TYR A O 1
ATOM 1790 N N . ASP A 1 221 ? 22.803 -1.932 -30.642 1.00 84.31 221 ASP A N 1
ATOM 1791 C CA . ASP A 1 221 ? 22.410 -2.423 -31.966 1.00 84.31 221 ASP A CA 1
ATOM 1792 C C . ASP A 1 221 ? 21.162 -1.686 -32.484 1.00 84.31 221 ASP A C 1
ATOM 1794 O O . ASP A 1 221 ? 21.114 -1.280 -33.646 1.00 84.31 221 ASP A O 1
ATOM 1798 N N . SER A 1 222 ? 20.168 -1.456 -31.615 1.00 84.56 222 SER A N 1
ATOM 1799 C CA . SER A 1 222 ? 18.962 -0.687 -31.957 1.00 84.56 222 SER A CA 1
ATOM 1800 C C . SER A 1 222 ? 19.285 0.763 -32.345 1.00 84.56 222 SER A C 1
ATOM 1802 O O . SER A 1 222 ? 18.805 1.242 -33.372 1.00 84.56 222 SER A O 1
ATOM 1804 N N . LEU A 1 223 ? 20.151 1.446 -31.586 1.00 81.69 223 LEU A N 1
ATOM 1805 C CA . LEU A 1 223 ? 20.580 2.822 -31.875 1.00 81.69 223 LEU A CA 1
ATOM 1806 C C . LEU A 1 223 ? 21.352 2.937 -33.196 1.00 81.69 223 LEU A C 1
ATOM 1808 O O . LEU A 1 223 ? 21.089 3.842 -33.985 1.00 81.69 223 LEU A O 1
ATOM 1812 N N . ILE A 1 224 ? 22.276 2.008 -33.464 1.00 77.75 224 ILE A N 1
ATOM 1813 C CA . ILE A 1 224 ? 23.056 1.976 -34.712 1.00 77.75 224 ILE A CA 1
ATOM 1814 C C . ILE A 1 224 ? 22.131 1.809 -35.923 1.00 77.75 224 ILE A C 1
ATOM 1816 O O . ILE A 1 224 ? 22.324 2.474 -36.938 1.00 77.75 224 ILE A O 1
ATOM 1820 N N . ASN A 1 225 ? 21.106 0.962 -35.806 1.00 77.50 225 ASN A N 1
ATOM 1821 C CA . ASN A 1 225 ? 20.134 0.731 -36.875 1.00 77.50 225 ASN A CA 1
ATOM 1822 C C . ASN A 1 225 ? 19.182 1.919 -37.113 1.00 77.50 225 ASN A C 1
ATOM 1824 O O . ASN A 1 225 ? 18.558 1.981 -38.170 1.00 77.50 225 ASN A O 1
ATOM 1828 N N . LYS A 1 226 ? 19.052 2.853 -36.159 1.00 78.25 226 LYS A N 1
ATOM 1829 C CA . LYS A 1 226 ? 18.189 4.044 -36.267 1.00 78.25 226 LYS A CA 1
ATOM 1830 C C . LYS A 1 226 ? 18.840 5.233 -36.998 1.00 78.25 226 LYS A C 1
ATOM 1832 O O . LYS A 1 226 ? 18.197 6.270 -37.121 1.00 78.25 226 LYS A O 1
ATOM 1837 N N . ASP A 1 227 ? 20.079 5.111 -37.487 1.00 61.03 227 ASP A N 1
ATOM 1838 C CA . ASP A 1 227 ? 20.847 6.193 -38.144 1.00 61.03 227 ASP A CA 1
ATOM 1839 C C . ASP A 1 227 ? 21.043 7.470 -37.283 1.00 61.03 227 ASP A C 1
ATOM 1841 O O . ASP A 1 227 ? 21.496 8.514 -37.771 1.00 61.03 227 ASP A O 1
ATOM 1845 N N . GLU A 1 228 ? 20.782 7.409 -35.972 1.00 56.28 228 GLU A N 1
ATOM 1846 C CA . GLU A 1 228 ? 21.145 8.472 -35.036 1.00 56.28 228 GLU A CA 1
ATOM 1847 C C . GLU A 1 228 ? 22.652 8.382 -34.751 1.00 56.28 228 GLU A C 1
ATOM 1849 O O . GLU A 1 228 ? 23.154 7.461 -34.107 1.00 56.28 228 GLU A O 1
ATOM 1854 N N . LYS A 1 229 ? 23.400 9.330 -35.334 1.00 46.59 229 LYS A N 1
ATOM 1855 C CA . LYS A 1 229 ? 24.866 9.463 -35.260 1.00 46.59 229 LYS A CA 1
ATOM 1856 C C . LYS A 1 229 ? 25.429 9.105 -33.878 1.00 46.59 229 LYS A C 1
ATOM 1858 O O . LYS A 1 229 ? 24.861 9.498 -32.861 1.00 46.59 229 LYS A O 1
ATOM 1863 N N . PRO A 1 230 ? 26.609 8.466 -33.817 1.00 44.72 230 PRO A N 1
ATOM 1864 C CA . PRO A 1 230 ? 27.035 7.803 -32.606 1.00 44.72 230 PRO A CA 1
ATOM 1865 C C . PRO A 1 230 ? 27.314 8.805 -31.479 1.00 44.72 230 PRO A C 1
ATOM 1867 O O . PRO A 1 230 ? 28.262 9.592 -31.553 1.00 44.72 230 PRO A O 1
ATOM 1870 N N . ILE A 1 231 ? 26.514 8.743 -30.410 1.00 47.16 231 ILE A N 1
ATOM 1871 C CA . ILE A 1 231 ? 26.807 9.379 -29.122 1.00 47.16 231 ILE A CA 1
ATOM 1872 C C . ILE A 1 231 ? 28.063 8.698 -28.567 1.00 47.16 231 ILE A C 1
ATOM 1874 O O . ILE A 1 231 ? 28.003 7.620 -27.992 1.00 47.16 231 ILE A O 1
ATOM 1878 N N . LYS A 1 232 ? 29.219 9.310 -28.851 1.00 47.62 232 LYS A N 1
ATOM 1879 C CA . LYS A 1 232 ? 30.575 9.063 -28.325 1.00 47.62 232 LYS A CA 1
ATOM 1880 C C . LYS A 1 232 ? 30.710 7.803 -27.441 1.00 47.62 232 LYS A C 1
ATOM 1882 O O . LYS A 1 232 ? 30.741 7.872 -26.213 1.00 47.62 232 LYS A O 1
ATOM 1887 N N . TYR A 1 233 ? 30.830 6.660 -28.114 1.00 48.75 233 TYR A N 1
ATOM 1888 C CA . TYR A 1 233 ? 30.855 5.303 -27.552 1.00 48.75 233 TYR A CA 1
ATOM 1889 C C . TYR A 1 233 ? 32.100 5.004 -26.689 1.00 48.75 233 TYR A C 1
ATOM 1891 O O . TYR A 1 233 ? 32.081 4.096 -25.857 1.00 48.75 233 TYR A O 1
ATOM 1899 N N . ASP A 1 234 ? 33.168 5.794 -26.831 1.00 45.12 234 ASP A N 1
ATOM 1900 C CA . ASP A 1 234 ? 34.491 5.486 -26.269 1.00 45.12 234 ASP A CA 1
ATOM 1901 C C . ASP A 1 234 ? 34.593 5.638 -24.740 1.00 45.12 234 ASP A C 1
ATOM 1903 O O . ASP A 1 234 ? 35.442 5.010 -24.113 1.00 45.12 234 ASP A O 1
ATOM 1907 N N . LEU A 1 235 ? 33.738 6.451 -24.106 1.00 40.56 235 LEU A N 1
ATOM 1908 C CA . LEU A 1 235 ? 33.874 6.750 -22.672 1.00 40.56 235 LEU A CA 1
ATOM 1909 C C . LEU A 1 235 ? 33.223 5.690 -21.768 1.00 40.56 235 LEU A C 1
ATOM 1911 O O . LEU A 1 235 ? 33.640 5.497 -20.629 1.00 40.56 235 LEU A O 1
ATOM 1915 N N . TYR A 1 236 ? 32.201 4.999 -22.273 1.00 45.03 236 TYR A N 1
ATOM 1916 C CA . TYR A 1 236 ? 31.386 4.093 -21.469 1.00 45.03 236 TYR A CA 1
ATOM 1917 C C . TYR A 1 236 ? 31.900 2.649 -21.444 1.00 45.03 236 TYR A C 1
ATOM 1919 O O . TYR A 1 236 ? 31.749 1.976 -20.427 1.00 45.03 236 TYR A O 1
ATOM 1927 N N . MET A 1 237 ? 32.567 2.196 -22.511 1.00 44.94 237 MET A N 1
ATOM 1928 C CA . MET A 1 237 ? 33.300 0.920 -22.515 1.00 44.94 237 MET A CA 1
ATOM 1929 C C . MET A 1 237 ? 34.551 0.980 -21.619 1.00 44.94 237 MET A C 1
ATOM 1931 O O . MET A 1 237 ? 34.914 -0.017 -21.005 1.00 44.94 237 MET A O 1
ATOM 1935 N N . ALA A 1 238 ? 35.160 2.163 -21.465 1.00 42.00 238 ALA A N 1
ATOM 1936 C CA . ALA A 1 238 ? 36.349 2.378 -20.634 1.00 42.00 238 ALA A CA 1
ATOM 1937 C C . ALA A 1 238 ? 36.088 2.315 -19.112 1.00 42.00 238 ALA A C 1
ATOM 1939 O O . ALA A 1 238 ? 37.028 2.243 -18.327 1.00 42.00 238 ALA A O 1
ATOM 1940 N N . GLN A 1 239 ? 34.825 2.356 -18.669 1.00 38.44 239 GLN A N 1
ATOM 1941 C CA . GLN A 1 239 ? 34.464 2.171 -17.253 1.00 38.44 239 GLN A CA 1
ATOM 1942 C C . GLN A 1 239 ? 33.951 0.750 -16.946 1.00 38.44 239 GLN A C 1
ATOM 1944 O O . GLN A 1 239 ? 33.873 0.379 -15.779 1.00 38.44 239 GLN A O 1
ATOM 1949 N N . GLY A 1 240 ? 33.670 -0.064 -17.973 1.00 40.66 240 GLY A N 1
ATOM 1950 C CA . GLY A 1 240 ? 33.377 -1.505 -17.889 1.00 40.66 240 GLY A CA 1
ATOM 1951 C C . GLY A 1 240 ? 34.562 -2.355 -18.368 1.00 40.66 240 GLY A C 1
ATOM 1952 O O . GLY A 1 240 ? 34.394 -3.224 -19.215 1.00 40.66 240 GLY A O 1
ATOM 1953 N N . ASN A 1 241 ? 35.753 -2.023 -17.873 1.00 38.78 241 ASN A N 1
ATOM 1954 C CA . ASN A 1 241 ? 37.092 -2.199 -18.453 1.00 38.78 241 ASN A CA 1
ATOM 1955 C C . ASN A 1 241 ? 37.592 -3.594 -18.921 1.00 38.78 241 ASN A C 1
ATOM 1957 O O . ASN A 1 241 ? 38.802 -3.751 -19.044 1.00 38.78 241 ASN A O 1
ATOM 1961 N N . GLU A 1 242 ? 36.773 -4.609 -19.220 1.00 34.78 242 GLU A N 1
ATOM 1962 C CA . GLU A 1 242 ? 37.335 -5.953 -19.485 1.00 34.78 242 GLU A CA 1
ATOM 1963 C C . GLU A 1 242 ? 36.584 -6.884 -20.452 1.00 34.78 242 GLU A C 1
ATOM 1965 O O . GLU A 1 242 ? 36.795 -8.091 -20.418 1.00 34.78 242 GLU A O 1
ATOM 1970 N N . LEU A 1 243 ? 35.763 -6.385 -21.384 1.00 32.78 243 LEU A N 1
ATOM 1971 C CA . LEU A 1 243 ? 35.242 -7.238 -22.471 1.00 32.78 243 LEU A CA 1
ATOM 1972 C C . LEU A 1 243 ? 35.760 -6.801 -23.844 1.00 32.78 243 LEU A C 1
ATOM 1974 O O . LEU A 1 243 ? 35.149 -6.047 -24.596 1.00 32.78 243 LEU A O 1
ATOM 1978 N N . CYS A 1 244 ? 36.967 -7.311 -24.097 1.00 34.44 244 CYS A N 1
ATOM 1979 C CA . CYS A 1 244 ? 37.731 -7.394 -25.336 1.00 34.44 244 CYS A CA 1
ATOM 1980 C C . CYS A 1 244 ? 36.941 -7.185 -26.640 1.00 34.44 244 CYS A C 1
ATOM 1982 O O . CYS A 1 244 ? 36.325 -8.109 -27.165 1.00 34.44 244 CYS A O 1
ATOM 1984 N N . PHE A 1 245 ? 37.141 -6.029 -27.272 1.00 28.58 245 PHE A N 1
ATOM 1985 C CA . PHE A 1 245 ? 37.088 -5.914 -28.729 1.00 28.58 245 PHE A CA 1
ATOM 1986 C C . PHE A 1 245 ? 38.446 -5.437 -29.248 1.00 28.58 245 PHE A C 1
ATOM 1988 O O . PHE A 1 245 ? 38.637 -4.276 -29.603 1.00 28.58 245 PHE A O 1
ATOM 1995 N N . GLN A 1 246 ? 39.410 -6.358 -29.343 1.00 27.36 246 GLN A N 1
ATOM 1996 C CA . GLN A 1 246 ? 40.424 -6.208 -30.382 1.00 27.36 246 GLN A CA 1
ATOM 1997 C C . GLN A 1 246 ? 39.768 -6.572 -31.709 1.00 27.36 246 GLN A C 1
ATOM 1999 O O . GLN A 1 246 ? 39.512 -7.734 -32.020 1.00 27.36 246 GLN A O 1
ATOM 2004 N N . LYS A 1 247 ? 39.479 -5.531 -32.483 1.00 33.50 247 LYS A N 1
ATOM 2005 C CA . LYS A 1 247 ? 39.082 -5.590 -33.883 1.00 33.50 247 LYS A CA 1
ATOM 2006 C C . LYS A 1 247 ? 40.203 -6.273 -34.676 1.00 33.50 247 LYS A C 1
ATOM 2008 O O . LYS A 1 247 ? 41.095 -5.608 -35.191 1.00 33.50 247 LYS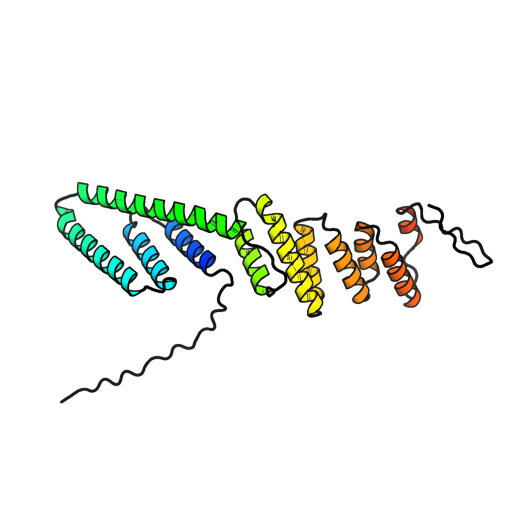 A O 1
ATOM 2013 N N . THR A 1 248 ? 40.184 -7.600 -34.758 1.00 28.06 248 THR A N 1
ATOM 2014 C CA . THR A 1 248 ? 40.985 -8.329 -35.739 1.00 28.06 248 THR A CA 1
ATOM 2015 C C . THR A 1 248 ? 40.157 -8.444 -37.006 1.00 28.06 248 THR A C 1
ATOM 2017 O O . THR A 1 248 ? 39.177 -9.175 -37.119 1.00 28.06 248 THR A O 1
ATOM 2020 N N . THR A 1 249 ? 40.533 -7.618 -37.972 1.00 34.41 249 THR A N 1
ATOM 2021 C CA . THR A 1 249 ? 40.210 -7.809 -39.378 1.00 34.41 249 THR A CA 1
ATOM 2022 C C . THR A 1 249 ? 40.552 -9.240 -39.786 1.00 34.41 249 THR A C 1
ATOM 2024 O O . THR A 1 249 ? 41.723 -9.611 -39.790 1.00 34.41 249 THR A O 1
ATOM 2027 N N . GLY A 1 250 ? 39.537 -10.008 -40.179 1.00 36.97 250 GLY A N 1
ATOM 2028 C CA . GLY A 1 250 ? 39.707 -11.229 -40.958 1.00 36.97 250 GLY A CA 1
ATOM 2029 C C . GLY A 1 250 ? 39.521 -12.527 -40.173 1.00 36.97 250 GLY A C 1
ATOM 2030 O O . GLY A 1 250 ? 40.395 -12.960 -39.437 1.00 36.97 250 GLY A O 1
ATOM 2031 N N . ASN A 1 251 ? 38.417 -13.194 -40.507 1.00 32.34 251 ASN A N 1
ATOM 2032 C CA . ASN A 1 251 ? 38.040 -14.583 -40.236 1.00 32.34 251 ASN A CA 1
ATOM 2033 C C . ASN A 1 251 ? 37.325 -14.946 -38.925 1.00 32.34 251 ASN A C 1
ATOM 2035 O O . ASN A 1 251 ? 37.663 -14.559 -37.816 1.00 32.34 251 ASN A O 1
ATOM 2039 N N . ARG A 1 252 ? 36.274 -15.746 -39.151 1.00 38.22 252 ARG A N 1
ATOM 2040 C CA . ARG A 1 252 ? 35.259 -16.247 -38.225 1.00 38.22 252 ARG A CA 1
ATOM 2041 C C . ARG A 1 252 ? 35.894 -17.106 -37.130 1.00 38.22 252 ARG A C 1
ATOM 2043 O O . ARG A 1 252 ? 36.378 -18.188 -37.442 1.00 38.22 252 ARG A O 1
ATOM 2050 N N . CYS A 1 253 ? 35.833 -16.652 -35.880 1.00 27.09 253 CYS A N 1
ATOM 2051 C CA . CYS A 1 253 ? 35.627 -17.480 -34.683 1.00 27.09 253 CYS A CA 1
ATOM 2052 C C . CYS A 1 253 ? 35.654 -16.589 -33.434 1.00 27.09 253 CYS A C 1
ATOM 2054 O O . CYS A 1 253 ? 36.714 -16.117 -33.034 1.00 27.09 253 CYS A O 1
ATOM 2056 N N . CYS A 1 254 ? 34.505 -16.386 -32.787 1.00 27.20 254 CYS A N 1
ATOM 2057 C CA . CYS A 1 254 ? 34.459 -15.816 -31.442 1.00 27.20 254 CYS A CA 1
ATOM 2058 C C . CYS A 1 254 ? 34.676 -16.948 -30.436 1.00 27.20 254 CYS A C 1
ATOM 2060 O O . CYS A 1 254 ? 33.870 -17.874 -30.359 1.00 27.20 254 CYS A O 1
ATOM 2062 N N . ARG A 1 255 ? 35.767 -16.883 -29.671 1.00 24.88 255 ARG A N 1
ATOM 2063 C CA . ARG A 1 255 ? 36.005 -17.757 -28.521 1.00 24.88 255 ARG A CA 1
ATOM 2064 C C . ARG A 1 255 ? 36.118 -16.872 -27.285 1.00 24.88 255 ARG A C 1
ATOM 2066 O O . ARG A 1 255 ? 36.941 -15.964 -27.262 1.00 24.88 255 ARG A O 1
ATOM 2073 N N . ILE A 1 256 ? 35.254 -17.124 -26.307 1.00 26.52 256 ILE A N 1
ATOM 2074 C CA . ILE A 1 256 ? 35.222 -16.426 -25.019 1.00 26.52 256 ILE A CA 1
ATOM 2075 C C . ILE A 1 256 ? 36.343 -17.008 -24.154 1.00 26.52 256 ILE A C 1
ATOM 2077 O O . ILE A 1 256 ? 36.461 -18.231 -24.053 1.00 26.52 256 ILE A O 1
ATOM 2081 N N . ILE A 1 257 ? 37.167 -16.149 -23.559 1.00 25.38 257 ILE A N 1
ATOM 2082 C CA . ILE A 1 257 ? 38.126 -16.528 -22.518 1.00 25.38 257 ILE A CA 1
ATOM 2083 C C . ILE A 1 257 ? 37.777 -15.679 -21.293 1.00 25.38 257 ILE A C 1
ATOM 2085 O O . ILE A 1 257 ? 37.601 -14.471 -21.440 1.00 25.38 257 ILE A O 1
ATOM 2089 N N . PHE A 1 258 ? 37.574 -16.362 -20.163 1.00 35.12 258 PHE A N 1
ATOM 2090 C CA . PHE A 1 258 ? 37.213 -15.801 -18.858 1.00 35.12 258 PHE A CA 1
ATOM 2091 C C . PHE A 1 258 ? 38.336 -14.964 -18.253 1.00 35.12 258 PHE A C 1
ATOM 2093 O O . PHE A 1 258 ? 39.514 -15.311 -18.505 1.00 35.12 258 PHE A O 1
#

Secondary structure (DSSP, 8-state):
--------------------TTHHHHHHHHHHHHHHT--TT-HHHHHHHHHHHHHHH-S-HHHHHHHHHHHHHHHHHHHHTTTT-HHHHHHHHHHHHHHHHHHHHHHHHHHHHHHHT----TTS-HHHHHHHHHHHTT-S-HHHHHHHHHHHHHHHHHHHHHTT-HHHHHHHHHHHHHH-TT-HHHHHHHHHHHHHTT-HHHHHHHHHTTT-HHHHHHHHHHHHHTT-----THHHHTT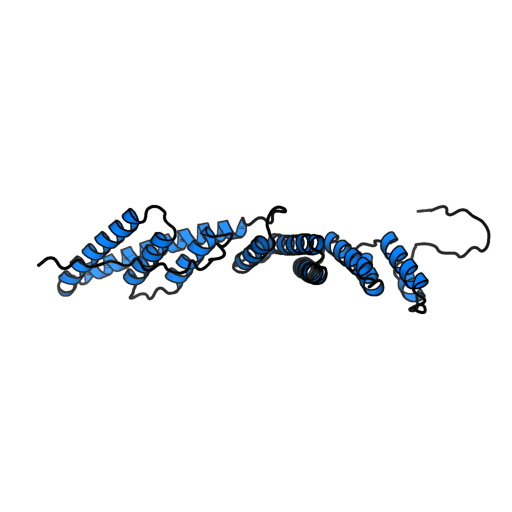STTS------S--------

Sequence (258 aa):
MRVILNHIPIQYPAIEKTLSCFEGLAQLSEFQAIILNKQANNLIGVIFQILDSIEKFTDNKPVIQAYRYVLNLQIKELSLFEEMLSTTWSQSNDCYSSLIEICDLFIQNNYLSSIKNIEPKHDQPVQYHKEAIEWLNKYSDKAEVTQTITSCYSKIGDILSEEEDYNGALANYNAALTCNEELKEMYNKIGDMLFNLGREDPAIIFYRKNNKLDSILKCYDSLINKDEKPIKYDLYMAQGNELCFQKTTGNRCCRIIF

Radius of gyration: 31.61 Å; chains: 1; bounding box: 103×36×87 Å